Protein AF-A0A955YVA2-F1 (afdb_monomer_lite)

pLDDT: mean 87.51, std 10.79, range [36.81, 97.5]

Secondary structure (DSSP, 8-state):
-HHHHHHHHHHT---S-THHHHHHHHHHHHHHHHHHHHHHHHHT-SSSPP----HHHHT--HHHHHHHHHHHHHHIIIIIIIIHHHHTTTS-HHHHHHHHHHHHHHHHTGGGGSTT-SS-TTS-HHHHHHHHHHHHHHHHHHHHHH--HHHHHHHHHHHHHHHHHSTTSHHHHSSSHHHHHHHHHHHHHHHHHHHHH-TT--------

Radius of gyration: 17.26 Å; chains: 1; bounding box: 51×35×58 Å

Sequence (208 aa):
QKGARDLLSTVFRVRIHWGWYVFAFVLFPVIGLASVYGYRLFWGLWDKPVVFDWYDIEHIEPWTLMMITLISIGDEVAWFSYAFPRMKKHFRPIPASLLIGVVWFLWYWPRLYISDMVADPSIPIPLFFLHFVAMGSLSAWAYQSTRSGAVLVIMQVVANYAFLVMPVLPQAAGNYYPFAMKVVAMAATTVILVALFGTDLKYKPRTK

Foldseek 3Di:
DVLVVQLVVLQPPPPDDCVLLVCLQVVQLVLLVQLQVVLCVVVVVPPPDFAWQCVCVVPVDVVNLVVLLVVQSVLLSPQQSPQLVVLVVPDALLVSLQVSLQVVLVVCVVVLPPPSDLAHPQADSVLSSLQSSLLSLLLSLSCQARSYSNSSSSNSSSNSVSSNTGCQHCVSVVHNRSSSSSSVSSVVVSVVCCVVCNRNSYDDPPDD

Structure (mmCIF, N/CA/C/O backbone):
data_AF-A0A955YVA2-F1
#
_entry.id   AF-A0A955YVA2-F1
#
loop_
_atom_site.group_PDB
_atom_site.id
_atom_site.type_symbol
_atom_site.label_atom_id
_atom_site.label_alt_id
_atom_site.label_comp_id
_atom_site.label_asym_id
_atom_site.label_entity_id
_atom_site.label_seq_id
_atom_site.pdbx_PDB_ins_code
_atom_site.Cartn_x
_atom_site.Cartn_y
_atom_site.Cartn_z
_atom_site.occupancy
_atom_site.B_iso_or_equiv
_atom_site.auth_seq_id
_atom_site.auth_comp_id
_atom_site.auth_asym_id
_atom_site.auth_atom_id
_atom_site.pdbx_PDB_model_num
ATOM 1 N N . GLN A 1 1 ? -3.361 3.676 32.058 1.00 47.47 1 GLN A N 1
ATOM 2 C CA . GLN A 1 1 ? -2.917 2.341 31.587 1.00 47.47 1 GLN A CA 1
ATOM 3 C C . GLN A 1 1 ? -3.936 1.572 30.713 1.00 47.47 1 GLN A C 1
ATOM 5 O O . GLN A 1 1 ? -3.597 0.497 30.244 1.00 47.47 1 GLN A O 1
ATOM 10 N N . LYS A 1 2 ? -5.129 2.110 30.379 1.00 54.69 2 LYS A N 1
ATOM 11 C CA . LYS A 1 2 ? -6.075 1.447 29.444 1.00 54.69 2 LYS A CA 1
ATOM 12 C C . LYS A 1 2 ? -5.632 1.478 27.965 1.00 54.69 2 LYS A C 1
ATOM 14 O O . LYS A 1 2 ? -5.843 0.518 27.242 1.00 54.69 2 LYS A O 1
ATOM 19 N N . GLY A 1 3 ? -4.908 2.522 27.545 1.00 64.88 3 GLY A N 1
ATOM 20 C CA . GLY A 1 3 ? -4.541 2.725 26.136 1.00 64.88 3 GLY A CA 1
ATOM 21 C C . GLY A 1 3 ? -3.603 1.677 25.520 1.00 64.88 3 GLY A C 1
ATOM 22 O O . GLY A 1 3 ? -3.802 1.313 24.371 1.00 64.88 3 GLY A O 1
ATOM 23 N N . ALA A 1 4 ? -2.609 1.162 26.254 1.00 63.00 4 ALA A N 1
ATOM 24 C CA . ALA A 1 4 ? -1.652 0.189 25.705 1.00 63.00 4 ALA A CA 1
ATOM 25 C C . ALA A 1 4 ? -2.287 -1.193 25.467 1.00 63.00 4 ALA A C 1
ATOM 27 O O . ALA A 1 4 ? -2.039 -1.833 24.448 1.00 63.00 4 ALA A O 1
ATOM 28 N N . ARG A 1 5 ? -3.161 -1.626 26.384 1.00 64.12 5 ARG A N 1
ATOM 29 C CA . ARG A 1 5 ? -3.892 -2.893 26.268 1.00 64.12 5 ARG A CA 1
ATOM 30 C C . ARG A 1 5 ? -4.903 -2.854 25.121 1.00 64.12 5 ARG A C 1
ATOM 32 O O . ARG A 1 5 ? -5.016 -3.831 24.389 1.00 64.12 5 ARG A O 1
ATOM 39 N N . ASP A 1 6 ? -5.571 -1.719 24.927 1.00 69.88 6 ASP A N 1
ATOM 40 C CA . ASP A 1 6 ? -6.520 -1.529 23.825 1.00 69.88 6 ASP A CA 1
ATOM 41 C C . ASP A 1 6 ? -5.816 -1.532 22.457 1.00 69.88 6 ASP A C 1
ATOM 43 O O . ASP A 1 6 ? -6.311 -2.155 21.514 1.00 69.88 6 ASP A O 1
ATOM 47 N N . LEU A 1 7 ? -4.626 -0.921 22.358 1.00 69.81 7 LEU A N 1
ATOM 48 C CA . LEU A 1 7 ? -3.799 -0.956 21.145 1.00 69.81 7 LEU A CA 1
ATOM 49 C C . LEU A 1 7 ? -3.427 -2.394 20.772 1.00 69.81 7 LEU A C 1
ATOM 51 O O . LEU A 1 7 ? -3.767 -2.846 19.681 1.00 69.81 7 LEU A O 1
ATOM 55 N N . LEU A 1 8 ? -2.831 -3.144 21.705 1.00 67.94 8 LEU A N 1
ATOM 56 C CA . LEU A 1 8 ? -2.438 -4.537 21.467 1.00 67.94 8 LEU A CA 1
ATOM 57 C C . LEU A 1 8 ? -3.647 -5.432 21.157 1.00 67.94 8 LEU A C 1
ATOM 59 O O . LEU A 1 8 ? -3.574 -6.293 20.285 1.00 67.94 8 LEU A O 1
ATOM 63 N N . SER A 1 9 ? -4.797 -5.196 21.795 1.00 68.62 9 SER A N 1
ATOM 64 C CA . SER A 1 9 ? -6.015 -5.979 21.534 1.00 68.62 9 SER A CA 1
ATOM 65 C C . SER A 1 9 ? -6.535 -5.854 20.094 1.00 68.62 9 SER A C 1
ATOM 67 O O . SER A 1 9 ? -7.256 -6.731 19.615 1.00 68.62 9 SER A O 1
ATOM 69 N N . THR A 1 10 ? -6.168 -4.773 19.401 1.00 68.06 10 THR A N 1
ATOM 70 C CA . THR A 1 10 ? -6.576 -4.511 18.017 1.00 68.06 10 THR A CA 1
ATOM 71 C C . THR A 1 10 ? -5.672 -5.237 17.019 1.00 68.06 10 THR A C 1
ATOM 73 O O . THR A 1 10 ? -6.175 -5.832 16.061 1.00 68.06 10 THR A O 1
ATOM 76 N N . VAL A 1 11 ? -4.366 -5.291 17.308 1.00 68.06 11 VAL A N 1
ATOM 77 C CA . VAL A 1 11 ? -3.369 -6.091 16.571 1.00 68.06 11 VAL A CA 1
ATOM 78 C C . VAL A 1 11 ? -3.788 -7.562 16.541 1.00 68.06 11 VAL A C 1
ATOM 80 O O . VAL A 1 11 ? -3.921 -8.172 15.480 1.00 68.06 11 VAL A O 1
ATOM 83 N N . PHE A 1 12 ? -4.111 -8.108 17.717 1.00 70.62 12 PHE A N 1
ATOM 84 C CA . PHE A 1 12 ? -4.447 -9.523 17.909 1.00 70.62 12 PHE A CA 1
ATOM 85 C C . PHE A 1 12 ? -5.925 -9.862 17.659 1.00 70.62 12 PHE A C 1
ATOM 87 O O . PHE A 1 12 ? -6.395 -10.942 18.034 1.00 70.62 12 PHE A O 1
ATOM 94 N N . ARG A 1 13 ? -6.697 -8.979 17.008 1.00 79.94 13 ARG A N 1
ATOM 95 C CA . ARG A 1 13 ? -8.076 -9.305 16.622 1.00 79.94 13 ARG A CA 1
ATOM 96 C C . ARG A 1 13 ? -8.077 -10.251 15.420 1.00 79.94 13 ARG A C 1
ATOM 98 O O . ARG A 1 13 ? -8.126 -9.815 14.274 1.00 79.94 13 ARG A O 1
ATOM 105 N N . VAL A 1 14 ? -8.086 -11.551 15.700 1.00 81.62 14 VAL A N 1
ATOM 106 C CA . VAL A 1 14 ? -8.061 -12.626 14.687 1.00 81.62 14 VAL A CA 1
ATOM 107 C C . VAL A 1 14 ? -9.428 -13.268 14.406 1.00 81.62 14 VAL A C 1
ATOM 109 O O . VAL A 1 14 ? -9.581 -14.091 13.513 1.00 81.62 14 VAL A O 1
ATOM 112 N N . ARG A 1 15 ? -10.465 -12.913 15.171 1.00 83.62 15 ARG A N 1
ATOM 113 C CA . ARG A 1 15 ? -11.818 -13.462 14.983 1.00 83.62 15 ARG A CA 1
ATOM 114 C C . ARG A 1 15 ? -12.622 -12.596 14.015 1.00 83.62 15 ARG A C 1
ATOM 116 O O . ARG A 1 15 ? -13.429 -11.773 14.444 1.00 83.62 15 ARG A O 1
ATOM 123 N N . ILE A 1 16 ? -12.381 -12.770 12.719 1.00 88.31 16 ILE A N 1
ATOM 124 C CA . ILE A 1 16 ? -13.136 -12.137 11.627 1.00 88.31 16 ILE A CA 1
ATOM 125 C C . ILE A 1 16 ? -13.479 -13.170 10.543 1.00 88.31 16 ILE A C 1
ATOM 127 O O . ILE A 1 16 ? -12.971 -14.288 10.557 1.00 88.31 16 ILE A O 1
ATOM 131 N N . HIS A 1 17 ? -14.344 -12.804 9.594 1.00 90.00 17 HIS A N 1
ATOM 132 C CA . HIS A 1 17 ? -14.699 -13.684 8.480 1.00 90.00 17 HIS A CA 1
ATOM 133 C C . HIS A 1 17 ? -13.462 -14.056 7.643 1.00 90.00 17 HIS A C 1
ATOM 135 O O . HIS A 1 17 ? -12.720 -13.172 7.214 1.00 90.00 17 HIS A O 1
ATOM 141 N N . TRP A 1 18 ? -13.281 -15.351 7.364 1.00 89.69 18 TRP A N 1
ATOM 142 C CA . TRP A 1 18 ? -12.081 -15.906 6.722 1.00 89.69 18 TRP A CA 1
ATOM 143 C C . TRP A 1 18 ? -11.753 -15.282 5.357 1.00 89.69 18 TRP A C 1
ATOM 145 O O . TRP A 1 18 ? -10.586 -15.140 5.003 1.00 89.69 18 TRP A O 1
ATOM 155 N N . GLY A 1 19 ? -12.776 -14.832 4.622 1.00 93.12 19 GLY A N 1
ATOM 156 C CA . GLY A 1 19 ? -12.607 -14.152 3.336 1.00 93.12 19 GLY A CA 1
ATOM 157 C C . GLY A 1 19 ? -11.718 -12.901 3.397 1.00 93.12 19 GLY A C 1
ATOM 158 O O . GLY A 1 19 ? -11.107 -12.551 2.394 1.00 93.12 19 GLY A O 1
ATOM 159 N N . TRP A 1 20 ? -11.570 -12.260 4.563 1.00 93.12 20 TRP A N 1
ATOM 160 C CA . TRP A 1 20 ? -10.635 -11.141 4.735 1.00 93.12 20 TRP A CA 1
ATOM 161 C C . TRP A 1 20 ? -9.169 -11.571 4.747 1.00 93.12 20 TRP A C 1
ATOM 163 O O . TRP A 1 20 ? -8.322 -10.811 4.289 1.00 93.12 20 TRP A O 1
ATOM 173 N N . TYR A 1 21 ? -8.864 -12.781 5.220 1.00 93.81 21 TYR A N 1
ATOM 174 C CA . TYR A 1 21 ? -7.512 -13.337 5.139 1.00 93.81 21 TYR A CA 1
ATOM 175 C C . TYR A 1 21 ? -7.158 -13.709 3.705 1.00 93.81 21 TYR A C 1
ATOM 177 O O . TYR A 1 21 ? -6.060 -13.406 3.249 1.00 93.81 21 TYR A O 1
ATOM 185 N N . VAL A 1 22 ? -8.115 -14.276 2.965 1.00 95.12 22 VAL A N 1
ATOM 186 C CA . VAL A 1 22 ? -7.940 -14.536 1.529 1.00 95.12 22 VAL A CA 1
ATOM 187 C C . VAL A 1 22 ? -7.750 -13.230 0.769 1.00 95.12 22 VAL A C 1
ATOM 189 O O . VAL A 1 22 ? -6.815 -13.114 -0.013 1.00 95.12 22 VAL A O 1
ATOM 192 N N . PHE A 1 23 ? -8.572 -12.216 1.043 1.00 93.81 23 PHE A N 1
ATOM 193 C CA . PHE A 1 23 ? -8.392 -10.885 0.468 1.00 93.81 23 PHE A CA 1
ATOM 194 C C . PHE A 1 23 ? -6.999 -10.313 0.771 1.00 93.81 23 PHE A C 1
ATOM 196 O O . PHE A 1 23 ? -6.317 -9.864 -0.148 1.00 93.81 23 PHE A O 1
ATOM 203 N N . ALA A 1 24 ? -6.557 -10.371 2.032 1.00 94.00 24 ALA A N 1
ATOM 204 C CA . ALA A 1 24 ? -5.244 -9.883 2.448 1.00 94.00 24 ALA A CA 1
ATOM 205 C C . ALA A 1 24 ? -4.092 -10.583 1.717 1.00 94.00 24 ALA A C 1
ATOM 207 O O . ALA A 1 24 ? -3.114 -9.936 1.352 1.00 94.00 24 ALA A O 1
ATOM 208 N N . PHE A 1 25 ? -4.235 -11.888 1.485 1.00 95.19 25 PHE A N 1
ATOM 209 C CA . PHE A 1 25 ? -3.240 -12.706 0.805 1.00 95.19 25 PHE A CA 1
ATOM 210 C C . PHE A 1 25 ? -3.242 -12.522 -0.720 1.00 95.19 25 PHE A C 1
ATOM 212 O O . PHE A 1 25 ? -2.197 -12.585 -1.352 1.00 95.19 25 PHE A O 1
ATOM 219 N N . VAL A 1 26 ? -4.401 -12.287 -1.336 1.00 95.38 26 VAL A N 1
ATOM 220 C CA . VAL A 1 26 ? -4.541 -12.292 -2.804 1.00 95.38 26 VAL A CA 1
ATOM 221 C C . VAL A 1 26 ? -4.406 -10.900 -3.422 1.00 95.38 26 VAL A C 1
ATOM 223 O O . VAL A 1 26 ? -3.948 -10.781 -4.558 1.00 95.38 26 VAL A O 1
ATOM 226 N N . LEU A 1 27 ? -4.761 -9.834 -2.697 1.00 94.44 27 LEU A N 1
ATOM 227 C CA . LEU A 1 27 ? -4.836 -8.482 -3.259 1.00 94.44 27 LEU A CA 1
ATOM 228 C C . LEU A 1 27 ? -3.523 -8.027 -3.915 1.00 94.44 27 LEU A C 1
ATOM 230 O O . LEU A 1 27 ? -3.517 -7.629 -5.079 1.00 94.44 27 LEU A O 1
ATOM 234 N N . PHE A 1 28 ? -2.414 -8.061 -3.175 1.00 94.50 28 PHE A N 1
ATOM 235 C CA . PHE A 1 28 ? -1.140 -7.530 -3.665 1.00 94.50 28 PHE A CA 1
ATOM 236 C C . PHE A 1 28 ? -0.464 -8.399 -4.730 1.00 94.50 28 PHE A C 1
ATOM 238 O O . PHE A 1 28 ? 0.059 -7.810 -5.675 1.00 94.50 28 PHE A O 1
ATOM 245 N N . PRO A 1 29 ? -0.522 -9.743 -4.673 1.00 95.00 29 PRO A N 1
ATOM 246 C CA . PRO A 1 29 ? -0.072 -10.581 -5.777 1.00 95.00 29 PRO A CA 1
ATOM 247 C C . PRO A 1 29 ? -0.859 -10.319 -7.061 1.00 95.00 29 PRO A C 1
ATOM 249 O O . PRO A 1 29 ? -0.261 -10.186 -8.124 1.00 95.00 29 PRO A O 1
ATOM 252 N N . VAL A 1 30 ? -2.185 -10.153 -6.978 1.00 95.88 30 VAL A N 1
ATOM 253 C CA . VAL A 1 30 ? -3.008 -9.820 -8.153 1.00 95.88 30 VAL A CA 1
ATOM 254 C C . VAL A 1 30 ? -2.650 -8.444 -8.710 1.00 95.88 30 VAL A C 1
ATOM 256 O O . VAL A 1 30 ? -2.483 -8.308 -9.918 1.00 95.88 30 VAL A O 1
ATOM 259 N N . ILE A 1 31 ? -2.475 -7.434 -7.852 1.00 95.69 31 ILE A N 1
ATOM 260 C CA . ILE A 1 31 ? -2.019 -6.100 -8.273 1.00 95.69 31 ILE A CA 1
ATOM 261 C C . ILE A 1 31 ? -0.627 -6.173 -8.921 1.00 95.69 31 ILE A C 1
ATOM 263 O O . ILE A 1 31 ? -0.397 -5.525 -9.941 1.00 95.69 31 ILE A O 1
ATOM 267 N N . GLY A 1 32 ? 0.290 -6.962 -8.357 1.00 94.50 32 GLY A N 1
ATOM 268 C CA . GLY A 1 32 ? 1.632 -7.175 -8.898 1.00 94.50 32 GLY A CA 1
ATOM 269 C C . GLY A 1 32 ? 1.591 -7.802 -10.290 1.00 94.50 32 GLY A C 1
ATOM 270 O O . GLY A 1 32 ? 2.113 -7.218 -11.239 1.00 94.50 32 GLY A O 1
ATOM 271 N N . LEU A 1 33 ? 0.870 -8.913 -10.456 1.00 94.88 33 LEU A N 1
ATOM 272 C CA . LEU A 1 33 ? 0.686 -9.557 -11.759 1.00 94.88 33 LEU A CA 1
ATOM 273 C C . LEU A 1 33 ? 0.014 -8.613 -12.763 1.00 94.88 33 LEU A C 1
ATOM 275 O O . LEU A 1 33 ? 0.511 -8.451 -13.877 1.00 94.88 33 LEU A O 1
ATOM 279 N N . ALA A 1 34 ? -1.066 -7.936 -12.366 1.00 94.94 34 ALA A N 1
ATOM 280 C CA . ALA A 1 34 ? -1.749 -6.964 -13.215 1.00 94.94 34 ALA A CA 1
ATOM 281 C C . ALA A 1 34 ? -0.812 -5.829 -13.655 1.00 94.94 34 ALA A C 1
ATOM 283 O O . ALA A 1 34 ? -0.889 -5.387 -14.798 1.00 94.94 34 ALA A O 1
ATOM 284 N N . SER A 1 35 ? 0.103 -5.387 -12.788 1.00 95.44 35 SER A N 1
ATOM 285 C CA . SER A 1 35 ? 1.076 -4.350 -13.131 1.00 95.44 35 SER A CA 1
ATOM 286 C C . SER A 1 35 ? 2.127 -4.821 -14.138 1.00 95.44 35 SER A C 1
ATOM 288 O O . SER A 1 35 ? 2.396 -4.110 -15.107 1.00 95.44 35 SER A O 1
ATOM 290 N N . VAL A 1 36 ? 2.656 -6.038 -13.965 1.00 94.56 36 VAL A N 1
ATOM 291 C CA . VAL A 1 36 ? 3.640 -6.638 -14.878 1.00 94.56 36 VAL A CA 1
ATOM 292 C C . VAL A 1 36 ? 3.005 -6.881 -16.243 1.00 94.56 36 VAL A C 1
ATOM 294 O O . VAL A 1 36 ? 3.521 -6.411 -17.254 1.00 94.56 36 VAL A O 1
ATOM 297 N N . TYR A 1 37 ? 1.859 -7.561 -16.299 1.00 94.81 37 TYR A N 1
ATOM 298 C CA . TYR A 1 37 ? 1.191 -7.849 -17.571 1.00 94.81 37 TYR A CA 1
ATOM 299 C C . TYR A 1 37 ? 0.589 -6.598 -18.217 1.00 94.81 37 TYR A C 1
ATOM 301 O O . TYR A 1 37 ? 0.644 -6.461 -19.437 1.00 94.81 37 TYR A O 1
ATOM 309 N N . GLY A 1 38 ? 0.086 -5.651 -17.421 1.00 94.62 38 GLY A N 1
ATOM 310 C CA . GLY A 1 38 ? -0.395 -4.361 -17.908 1.00 94.62 38 GLY A CA 1
ATOM 311 C C . GLY A 1 38 ? 0.712 -3.569 -18.597 1.00 94.62 38 GLY A C 1
ATOM 312 O O . GLY A 1 38 ? 0.545 -3.155 -19.740 1.00 94.62 38 GLY A O 1
ATOM 313 N N . TYR A 1 39 ? 1.879 -3.432 -17.960 1.00 94.69 39 TYR A N 1
ATOM 314 C CA . TYR A 1 39 ? 3.048 -2.804 -18.582 1.00 94.69 39 TYR A CA 1
ATOM 315 C C . TYR A 1 39 ? 3.385 -3.444 -19.936 1.00 94.69 39 TYR A C 1
ATOM 317 O O . TYR A 1 39 ? 3.568 -2.749 -20.933 1.00 94.69 39 TYR A O 1
ATOM 325 N N . ARG A 1 40 ? 3.401 -4.775 -19.998 1.00 94.06 40 ARG A N 1
ATOM 326 C CA . ARG A 1 40 ? 3.751 -5.504 -21.222 1.00 94.06 40 ARG A CA 1
ATOM 327 C C . ARG A 1 40 ? 2.734 -5.318 -22.339 1.00 94.06 40 ARG A C 1
ATOM 329 O O . ARG A 1 40 ? 3.144 -5.171 -23.487 1.00 94.06 40 ARG A O 1
ATOM 336 N N . LEU A 1 41 ? 1.447 -5.255 -21.997 1.00 94.00 41 LEU A N 1
ATOM 337 C CA . LEU A 1 41 ? 0.376 -4.911 -22.930 1.00 94.00 41 LEU A CA 1
ATOM 338 C C . LEU A 1 41 ? 0.614 -3.543 -23.570 1.00 94.00 41 LEU A C 1
ATOM 340 O O . LEU A 1 41 ? 0.607 -3.440 -24.795 1.00 94.00 41 LEU A O 1
ATOM 344 N N . PHE A 1 42 ? 0.875 -2.514 -22.764 1.00 94.25 42 PHE A N 1
ATOM 345 C CA . PHE A 1 42 ? 1.052 -1.149 -23.269 1.00 94.25 42 PHE A CA 1
ATOM 346 C C . PHE A 1 42 ? 2.364 -0.937 -24.040 1.00 94.25 42 PHE A C 1
ATOM 348 O O . PHE A 1 42 ? 2.413 -0.072 -24.910 1.00 94.25 42 PHE A O 1
ATOM 355 N N . TRP A 1 43 ? 3.405 -1.728 -23.759 1.00 93.88 43 TRP A N 1
ATOM 356 C CA . TRP A 1 43 ? 4.708 -1.637 -24.435 1.00 93.88 43 TRP A CA 1
ATOM 357 C C . TRP A 1 43 ? 4.934 -2.689 -25.529 1.00 93.88 43 TRP A C 1
ATOM 359 O O . TRP A 1 43 ? 6.029 -2.763 -26.084 1.00 93.88 43 TRP A O 1
ATOM 369 N N . GLY A 1 44 ? 3.929 -3.509 -25.848 1.00 92.88 44 GLY A N 1
ATOM 370 C CA . GLY A 1 44 ? 4.041 -4.533 -26.892 1.00 92.88 44 GLY A CA 1
ATOM 371 C C . GLY A 1 44 ? 5.053 -5.640 -26.577 1.00 92.88 44 GLY A C 1
ATOM 372 O O . GLY A 1 44 ? 5.597 -6.245 -27.490 1.00 92.88 44 GLY A O 1
ATOM 373 N N . LEU A 1 45 ? 5.311 -5.914 -25.295 1.00 92.06 45 LEU A N 1
ATOM 374 C CA . LEU A 1 45 ? 6.294 -6.900 -24.832 1.00 92.06 45 LEU A CA 1
ATOM 375 C C . LEU A 1 45 ? 5.636 -8.273 -24.631 1.00 92.06 45 LEU A C 1
ATOM 377 O O . LEU A 1 45 ? 5.769 -8.876 -23.573 1.00 92.06 45 LEU A O 1
ATOM 381 N N . TRP A 1 46 ? 4.841 -8.764 -25.570 1.00 87.81 46 TRP A N 1
ATOM 382 C CA . TRP A 1 46 ? 4.106 -10.028 -25.382 1.00 87.81 46 TRP A CA 1
ATOM 383 C C . TRP A 1 46 ? 4.951 -11.273 -25.639 1.00 87.81 46 TRP A C 1
ATOM 385 O O . TRP A 1 46 ? 4.675 -12.342 -25.108 1.00 87.81 46 TRP A O 1
ATOM 395 N N . ASP A 1 47 ? 5.986 -11.098 -26.443 1.00 88.50 47 ASP A N 1
ATOM 396 C CA . ASP A 1 47 ? 6.925 -12.096 -26.935 1.00 88.50 47 ASP A CA 1
ATOM 397 C C . ASP A 1 47 ? 8.093 -12.359 -25.974 1.00 88.50 47 ASP A C 1
ATOM 399 O O . ASP A 1 47 ? 8.682 -13.438 -25.987 1.00 88.50 47 ASP A O 1
ATOM 403 N N . LYS A 1 48 ? 8.437 -11.398 -25.108 1.00 87.44 48 LYS A N 1
ATOM 404 C CA . LYS A 1 48 ? 9.513 -11.594 -24.124 1.00 87.44 48 LYS A CA 1
ATOM 405 C C . LYS A 1 48 ? 9.049 -12.529 -22.984 1.00 87.44 48 LYS A C 1
ATOM 407 O O . LYS A 1 48 ? 7.876 -12.514 -22.617 1.00 87.44 48 LYS A O 1
ATOM 412 N N . PRO A 1 49 ? 9.920 -13.291 -22.317 1.00 86.31 49 PRO A N 1
ATOM 413 C CA . PRO A 1 49 ? 9.534 -13.985 -21.087 1.00 86.31 49 PRO A CA 1
ATOM 414 C C . PRO A 1 49 ? 9.320 -12.996 -19.924 1.00 86.31 49 PRO A C 1
ATOM 416 O O . PRO A 1 49 ? 9.847 -11.877 -19.929 1.00 86.31 49 PRO A O 1
ATOM 419 N N . VAL A 1 50 ? 8.522 -13.391 -18.927 1.00 88.88 50 VAL A N 1
ATOM 420 C CA . VAL A 1 50 ? 8.517 -12.755 -17.599 1.00 88.88 50 VAL A CA 1
ATOM 421 C C . VAL A 1 50 ? 9.446 -13.577 -16.721 1.00 88.88 50 VAL A C 1
ATOM 423 O O . VAL A 1 50 ? 9.200 -14.763 -16.514 1.00 88.88 50 VAL A O 1
ATOM 426 N N . VAL A 1 51 ? 10.505 -12.950 -16.221 1.00 86.88 51 VAL A N 1
ATOM 427 C CA . VAL A 1 51 ? 11.401 -13.576 -15.251 1.00 86.88 51 VAL A CA 1
ATOM 428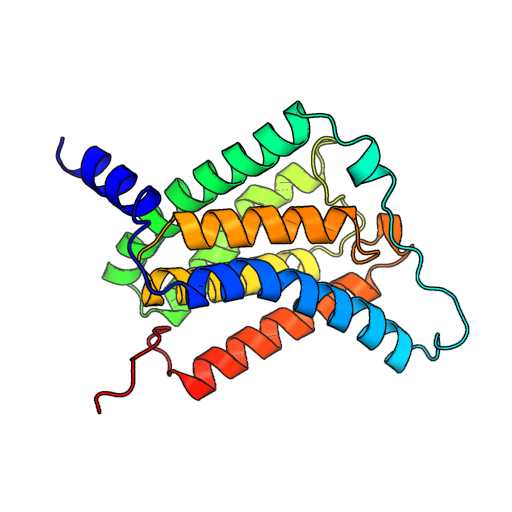 C C . VAL A 1 51 ? 10.926 -13.153 -13.870 1.00 86.88 51 VAL A C 1
ATOM 430 O O . VAL A 1 51 ? 10.926 -11.968 -13.548 1.00 86.88 51 VAL A O 1
ATOM 433 N N . PHE A 1 52 ? 10.443 -14.122 -13.104 1.00 88.25 52 PHE A N 1
ATOM 434 C CA . PHE A 1 52 ? 10.179 -13.951 -11.682 1.00 88.25 52 PHE A CA 1
ATOM 435 C C . PHE A 1 52 ? 11.453 -14.300 -10.925 1.00 88.25 52 PHE A C 1
ATOM 437 O O . PHE A 1 52 ? 12.108 -15.293 -11.256 1.00 88.25 52 PHE A O 1
ATOM 444 N N . ASP A 1 53 ? 11.785 -13.487 -9.934 1.00 83.31 53 ASP A N 1
ATOM 445 C CA . ASP A 1 53 ? 12.958 -13.704 -9.106 1.00 83.31 53 ASP A CA 1
ATOM 446 C C . ASP A 1 53 ? 12.588 -14.591 -7.915 1.00 83.31 53 ASP A C 1
ATOM 448 O O . ASP A 1 53 ? 12.152 -14.149 -6.854 1.00 83.31 53 ASP A O 1
ATOM 452 N N . TRP A 1 54 ? 12.677 -15.900 -8.137 1.00 79.81 54 TRP A N 1
ATOM 453 C CA . TRP A 1 54 ? 12.478 -16.888 -7.077 1.00 79.81 54 TRP A CA 1
ATOM 454 C C . TRP A 1 54 ? 13.737 -17.078 -6.229 1.00 79.81 54 TRP A C 1
ATOM 456 O O . TRP A 1 54 ? 13.641 -17.654 -5.145 1.00 79.81 54 TRP A O 1
ATOM 466 N N . TYR A 1 55 ? 14.895 -16.589 -6.693 1.00 69.69 55 TYR A N 1
ATOM 467 C CA . TYR A 1 55 ? 16.175 -16.774 -6.014 1.00 69.69 55 TYR A CA 1
ATOM 468 C C . TYR A 1 55 ? 16.144 -16.131 -4.630 1.00 69.69 55 TYR A C 1
ATOM 470 O O . TYR A 1 55 ? 16.534 -16.770 -3.650 1.00 69.69 55 TYR A O 1
ATOM 478 N N . ASP A 1 56 ? 15.567 -14.931 -4.545 1.00 69.00 56 ASP A N 1
ATOM 479 C CA . ASP A 1 56 ? 15.357 -14.226 -3.284 1.00 69.00 56 ASP A CA 1
ATOM 480 C C . ASP A 1 56 ? 14.430 -14.975 -2.321 1.00 69.00 56 ASP A C 1
ATOM 482 O O . ASP A 1 56 ? 14.553 -14.764 -1.123 1.00 69.00 56 ASP A O 1
ATOM 486 N N . ILE A 1 57 ? 13.528 -15.854 -2.787 1.00 69.81 57 ILE A N 1
ATOM 487 C CA . ILE A 1 57 ? 12.727 -16.717 -1.897 1.00 69.81 57 ILE A CA 1
ATOM 488 C C . ILE A 1 57 ? 13.537 -17.924 -1.439 1.00 69.81 57 ILE A C 1
ATOM 490 O O . ILE A 1 57 ? 13.519 -18.259 -0.256 1.00 69.81 57 ILE A O 1
ATOM 494 N N . GLU A 1 58 ? 14.201 -18.603 -2.373 1.00 74.25 58 GLU A N 1
ATOM 495 C CA . GLU A 1 58 ? 14.955 -19.829 -2.089 1.00 74.25 58 GLU A CA 1
ATOM 496 C C . GLU A 1 58 ? 16.120 -19.575 -1.125 1.00 74.25 58 GLU A C 1
ATOM 498 O O . GLU A 1 58 ? 16.473 -20.455 -0.341 1.00 74.25 58 GLU A O 1
ATOM 503 N N . HIS A 1 59 ? 16.654 -18.353 -1.137 1.00 77.81 59 HIS A N 1
ATOM 504 C CA . HIS A 1 59 ? 17.761 -17.908 -0.296 1.00 77.81 59 HIS A CA 1
ATOM 505 C C . HIS A 1 59 ? 17.334 -16.833 0.708 1.00 77.81 59 HIS A C 1
ATOM 507 O O . HIS A 1 59 ? 18.190 -16.139 1.262 1.00 77.81 59 HIS A O 1
ATOM 513 N N . ILE A 1 60 ? 16.025 -16.671 0.962 1.00 77.25 60 ILE A N 1
ATOM 514 C CA . ILE A 1 60 ? 15.588 -15.712 1.973 1.00 77.25 60 ILE A CA 1
ATOM 515 C C . ILE A 1 60 ? 16.071 -16.183 3.341 1.00 77.25 60 ILE A C 1
ATOM 517 O O . ILE A 1 60 ? 15.629 -17.202 3.876 1.00 77.25 60 ILE A O 1
ATOM 521 N N . GLU A 1 61 ? 16.979 -15.419 3.937 1.00 82.25 61 GLU A N 1
ATOM 522 C CA . GLU A 1 61 ? 17.396 -15.682 5.305 1.00 82.25 61 GLU A CA 1
ATOM 523 C C . GLU A 1 61 ? 16.163 -15.592 6.223 1.00 82.25 61 GLU A C 1
ATOM 525 O O . GLU A 1 61 ? 15.404 -14.615 6.138 1.00 82.25 61 GLU A O 1
ATOM 530 N N . PRO A 1 62 ? 15.937 -16.553 7.141 1.00 84.38 62 PRO A N 1
ATOM 531 C CA . PRO A 1 62 ? 14.804 -16.511 8.071 1.00 84.38 62 PRO A CA 1
ATOM 532 C C . PRO A 1 62 ? 14.706 -15.186 8.841 1.00 84.38 62 PRO A C 1
ATOM 534 O O . PRO A 1 62 ? 13.614 -14.723 9.181 1.00 84.38 62 PRO A O 1
ATOM 537 N N . TRP A 1 63 ? 15.853 -14.541 9.072 1.00 83.19 63 TRP A N 1
ATOM 538 C CA . TRP A 1 63 ? 15.940 -13.212 9.663 1.00 83.19 63 TRP A CA 1
ATOM 539 C C . TRP A 1 63 ? 15.239 -12.131 8.826 1.00 83.19 63 TRP A C 1
ATOM 541 O O . TRP A 1 63 ? 14.534 -11.298 9.391 1.00 83.19 63 TRP A O 1
ATOM 551 N N . THR A 1 64 ? 15.356 -12.158 7.497 1.00 82.25 64 THR A N 1
ATOM 552 C CA . THR A 1 64 ? 14.709 -11.192 6.595 1.00 82.25 64 THR A CA 1
ATOM 553 C C . THR A 1 64 ? 13.190 -11.294 6.685 1.00 82.25 64 THR A C 1
ATOM 555 O O . THR A 1 64 ? 12.510 -10.283 6.875 1.00 82.25 64 THR A O 1
ATOM 558 N N . LEU A 1 65 ? 12.647 -12.517 6.656 1.00 82.19 65 LEU A N 1
ATOM 559 C CA . LEU A 1 65 ? 11.213 -12.751 6.859 1.00 82.19 65 LEU A CA 1
ATOM 560 C C . LEU A 1 65 ? 10.750 -12.234 8.229 1.00 82.19 65 LEU A C 1
ATOM 562 O O . LEU A 1 65 ? 9.698 -11.592 8.347 1.00 82.19 65 LEU A O 1
ATOM 566 N N . MET A 1 66 ? 11.549 -12.479 9.268 1.00 87.50 66 MET A N 1
ATOM 567 C CA . MET A 1 66 ? 11.250 -11.979 10.603 1.00 87.50 66 MET A CA 1
ATOM 568 C C . MET A 1 66 ? 11.248 -10.445 10.644 1.00 87.50 66 MET A C 1
ATOM 570 O O . MET A 1 66 ? 10.316 -9.863 11.197 1.00 87.50 66 MET A O 1
ATOM 574 N N . MET A 1 67 ? 12.229 -9.781 10.030 1.00 87.62 67 MET A N 1
ATOM 575 C CA . MET A 1 67 ? 12.300 -8.317 9.972 1.00 87.62 67 MET A CA 1
ATOM 576 C C . MET A 1 67 ? 11.119 -7.714 9.212 1.00 87.62 67 MET A C 1
ATOM 578 O O . MET A 1 67 ? 10.469 -6.813 9.741 1.00 87.62 67 MET A O 1
ATOM 582 N N . ILE A 1 68 ? 10.772 -8.245 8.034 1.00 88.31 68 ILE A N 1
ATOM 583 C CA . ILE A 1 68 ? 9.594 -7.800 7.266 1.00 88.31 68 ILE A CA 1
ATOM 584 C C . ILE A 1 68 ? 8.331 -7.907 8.125 1.00 88.31 68 ILE A C 1
ATOM 586 O O . ILE A 1 68 ? 7.510 -6.985 8.162 1.00 88.31 68 ILE A O 1
ATOM 590 N N . THR A 1 69 ? 8.185 -9.013 8.854 1.00 89.75 69 THR A N 1
ATOM 591 C CA . THR A 1 69 ? 7.031 -9.242 9.729 1.00 89.75 69 THR A CA 1
ATOM 592 C C . THR A 1 69 ? 7.007 -8.259 10.900 1.00 89.75 69 THR A C 1
ATOM 594 O O . THR A 1 69 ? 5.970 -7.651 11.166 1.00 89.75 69 THR A O 1
ATOM 597 N N . LEU A 1 70 ? 8.136 -8.048 11.581 1.00 91.06 70 LEU A N 1
ATOM 598 C CA . LEU A 1 70 ? 8.233 -7.115 12.708 1.00 91.06 70 LEU A CA 1
ATOM 599 C C . LEU A 1 70 ? 7.999 -5.663 12.282 1.00 91.06 70 LEU A C 1
ATOM 601 O O . LEU A 1 70 ? 7.277 -4.942 12.971 1.00 91.06 70 LEU A O 1
ATOM 605 N N . ILE A 1 71 ? 8.544 -5.249 11.136 1.00 90.19 71 ILE A N 1
ATOM 606 C CA . ILE A 1 71 ? 8.292 -3.926 10.555 1.00 90.19 71 ILE A CA 1
ATOM 607 C C . ILE A 1 71 ? 6.805 -3.779 10.228 1.00 90.19 71 ILE A C 1
ATOM 609 O O . ILE A 1 71 ? 6.204 -2.776 10.605 1.00 90.19 71 ILE A O 1
ATOM 613 N N . SER A 1 72 ? 6.187 -4.797 9.619 1.00 91.94 72 SER A N 1
ATOM 614 C CA . SER A 1 72 ? 4.756 -4.779 9.280 1.00 91.94 72 SER A CA 1
ATOM 615 C C . SER A 1 72 ? 3.863 -4.658 10.521 1.00 91.94 72 SER A C 1
ATOM 617 O O . SER A 1 72 ? 2.869 -3.931 10.507 1.00 91.94 72 SER A O 1
ATOM 619 N N . ILE A 1 73 ? 4.221 -5.335 11.620 1.00 91.69 73 ILE A N 1
ATOM 620 C CA . ILE A 1 73 ? 3.539 -5.192 12.917 1.00 91.69 73 ILE A CA 1
ATOM 621 C C . ILE A 1 73 ? 3.741 -3.777 13.471 1.00 91.69 73 ILE A C 1
ATOM 623 O O . ILE A 1 73 ? 2.778 -3.147 13.907 1.00 91.69 73 ILE A O 1
ATOM 627 N N . GLY A 1 74 ? 4.971 -3.260 13.447 1.00 91.50 74 GLY A N 1
ATOM 628 C CA . GLY A 1 74 ? 5.283 -1.912 13.923 1.00 91.50 74 GLY A CA 1
ATOM 629 C C . GLY A 1 74 ? 4.500 -0.833 13.175 1.00 91.50 74 GLY A C 1
ATOM 630 O O . GLY A 1 74 ? 3.887 0.035 13.802 1.00 91.50 74 GLY A O 1
ATOM 631 N N . ASP A 1 75 ? 4.455 -0.929 11.848 1.00 92.25 75 ASP A N 1
ATOM 632 C CA . ASP A 1 75 ? 3.696 -0.024 10.988 1.00 92.25 75 ASP A CA 1
ATOM 633 C C . ASP A 1 75 ? 2.185 -0.141 11.223 1.00 92.25 75 ASP A C 1
ATOM 635 O O . ASP A 1 75 ? 1.486 0.871 11.295 1.00 92.25 75 ASP A O 1
ATOM 639 N N . GLU A 1 76 ? 1.652 -1.350 11.397 1.00 91.12 76 GLU A N 1
ATOM 640 C CA . GLU A 1 76 ? 0.239 -1.532 11.737 1.00 91.12 76 GLU A CA 1
ATOM 641 C C . GLU A 1 76 ? -0.118 -0.871 13.077 1.00 91.12 76 GLU A C 1
ATOM 643 O O . GLU A 1 76 ? -1.093 -0.108 13.157 1.00 91.12 76 GLU A O 1
ATOM 648 N N . VAL A 1 77 ? 0.705 -1.094 14.105 1.00 90.12 77 VAL A N 1
ATOM 649 C CA . VAL A 1 77 ? 0.529 -0.503 15.436 1.00 90.12 77 VAL A CA 1
ATOM 650 C C . VAL A 1 77 ? 0.573 1.023 15.366 1.00 90.12 77 VAL A C 1
ATOM 652 O O . VAL A 1 77 ? -0.325 1.692 15.893 1.00 90.12 77 VAL A O 1
ATOM 655 N N . ALA A 1 78 ? 1.592 1.578 14.709 1.00 91.50 78 ALA A N 1
ATOM 656 C CA . ALA A 1 78 ? 1.817 3.016 14.629 1.00 91.50 78 ALA A CA 1
ATOM 657 C C . ALA A 1 78 ? 0.735 3.721 13.798 1.00 91.50 78 ALA A C 1
ATOM 659 O O . ALA A 1 78 ? 0.098 4.675 14.267 1.00 91.50 78 ALA A O 1
ATOM 660 N N . TRP A 1 79 ? 0.483 3.243 12.580 1.00 93.69 79 TRP A N 1
ATOM 661 C CA . TRP A 1 79 ? -0.337 3.967 11.613 1.00 93.69 79 TRP A CA 1
ATOM 662 C C . TRP A 1 79 ? -1.825 3.672 11.769 1.00 93.69 79 TRP A C 1
ATOM 664 O O . TRP A 1 79 ? -2.629 4.605 11.782 1.00 93.69 79 TRP A O 1
ATOM 674 N N . PHE A 1 80 ? -2.218 2.411 11.954 1.00 90.88 80 PHE A N 1
ATOM 675 C CA . PHE A 1 80 ? -3.632 2.020 11.886 1.00 90.88 80 PHE A CA 1
ATOM 676 C C . PHE A 1 80 ? -4.268 1.774 13.245 1.00 90.88 80 PHE A C 1
ATOM 678 O O . PHE A 1 80 ? -5.415 2.170 13.452 1.00 90.88 80 PHE A O 1
ATOM 685 N N . SER A 1 81 ? -3.537 1.194 14.192 1.00 87.69 81 SER A N 1
ATOM 686 C CA . SER A 1 81 ? -4.050 1.009 15.550 1.00 87.69 81 SER A CA 1
ATOM 687 C C . SER A 1 81 ? -3.925 2.278 16.403 1.00 87.69 81 SER A C 1
ATOM 689 O O . SER A 1 81 ? -4.811 2.559 17.216 1.00 87.69 81 SER A O 1
ATOM 691 N N . TYR A 1 82 ? -2.895 3.106 16.186 1.00 89.88 82 TYR A N 1
ATOM 692 C CA . TYR A 1 82 ? -2.688 4.340 16.951 1.00 89.88 82 TYR A CA 1
ATOM 693 C C . TYR A 1 82 ? -3.103 5.627 16.219 1.00 89.88 82 TYR A C 1
ATOM 695 O O . TYR A 1 82 ? -3.966 6.358 16.730 1.00 89.88 82 TYR A O 1
ATOM 703 N N . ALA A 1 83 ? -2.493 5.944 15.072 1.00 92.69 83 ALA A N 1
ATOM 704 C CA . ALA A 1 83 ? -2.643 7.254 14.431 1.00 92.69 83 ALA A CA 1
ATOM 705 C C . ALA A 1 83 ? -4.005 7.431 13.740 1.00 92.69 83 ALA A C 1
ATOM 707 O O . ALA A 1 83 ? -4.721 8.398 14.015 1.00 92.69 83 ALA A O 1
ATOM 708 N N . PHE A 1 84 ? -4.420 6.475 12.909 1.00 91.56 84 PHE A N 1
ATOM 709 C CA . PHE A 1 84 ? -5.644 6.572 12.113 1.00 91.56 84 PHE A CA 1
ATOM 710 C C . PHE A 1 84 ? -6.926 6.778 12.952 1.00 91.56 84 PHE A C 1
ATOM 712 O O . PHE A 1 84 ? -7.699 7.686 12.635 1.00 91.56 84 PHE A O 1
ATOM 719 N N . PRO A 1 85 ? -7.172 6.060 14.073 1.00 89.25 85 PRO A N 1
ATOM 720 C CA . PRO A 1 85 ? -8.358 6.277 14.900 1.00 89.25 85 PRO A CA 1
ATOM 721 C C . PRO A 1 85 ? -8.384 7.663 15.552 1.00 89.25 85 PRO A C 1
ATOM 723 O O . PRO A 1 85 ? -9.467 8.187 15.810 1.00 89.25 85 PRO A O 1
ATOM 726 N N . ARG A 1 86 ? -7.213 8.262 15.813 1.00 91.19 86 ARG A N 1
ATOM 727 C CA . ARG A 1 86 ? -7.091 9.633 16.334 1.00 91.19 86 ARG A CA 1
ATOM 728 C C . ARG A 1 86 ? -7.342 10.665 15.243 1.00 91.19 86 ARG A C 1
ATOM 730 O O . ARG A 1 86 ? -8.125 11.580 15.473 1.00 91.19 86 ARG A O 1
ATOM 737 N N . MET A 1 87 ? -6.769 10.483 14.053 1.00 92.94 87 MET A N 1
ATOM 738 C CA . MET A 1 87 ? -7.035 11.355 12.902 1.00 92.94 87 MET A CA 1
ATOM 739 C C . MET A 1 87 ? -8.529 11.392 12.572 1.00 92.94 87 MET A C 1
ATOM 741 O O . MET A 1 87 ? -9.101 12.461 12.378 1.00 92.94 87 MET A O 1
ATOM 745 N N . LYS A 1 88 ? -9.206 10.243 12.633 1.00 92.06 88 LYS A N 1
ATOM 746 C CA . LYS A 1 88 ? -10.656 10.143 12.423 1.00 92.06 88 LYS A CA 1
ATOM 747 C C . LYS A 1 88 ? -11.530 10.893 13.436 1.00 92.06 88 LYS A C 1
ATOM 749 O O . LYS A 1 88 ? -12.726 11.019 13.193 1.00 92.06 88 LYS A O 1
ATOM 754 N N . LYS A 1 89 ? -10.985 11.368 14.564 1.00 92.38 89 LYS A N 1
ATOM 755 C CA . LYS A 1 89 ? -11.724 12.246 15.492 1.00 92.38 89 LYS A CA 1
ATOM 756 C C . LYS A 1 89 ? -11.885 13.665 14.945 1.00 92.38 89 LYS A C 1
ATOM 758 O O . LYS A 1 89 ? -12.795 14.365 15.365 1.00 92.38 89 LYS A O 1
ATOM 763 N N . HIS A 1 90 ? -11.010 14.067 14.025 1.00 94.19 90 HIS A N 1
ATOM 764 C CA . HIS A 1 90 ? -10.956 15.420 13.470 1.00 94.19 90 HIS A CA 1
ATOM 765 C C . HIS A 1 90 ? -11.192 15.449 11.955 1.00 94.19 90 HIS A C 1
ATOM 767 O O . HIS A 1 90 ? -11.635 16.460 11.420 1.00 94.19 90 HIS A O 1
ATOM 773 N N . PHE A 1 91 ? -10.941 14.337 11.261 1.00 92.69 91 PHE A N 1
ATOM 774 C CA . PHE A 1 91 ? -11.049 14.222 9.811 1.00 92.69 91 PHE A CA 1
ATOM 775 C C . PHE A 1 91 ? -12.062 13.152 9.393 1.00 92.69 91 PHE A C 1
ATOM 777 O O . PHE A 1 91 ? -12.232 12.124 10.054 1.00 92.69 91 PHE A O 1
ATOM 784 N N . ARG A 1 92 ? -12.695 13.357 8.230 1.00 92.62 92 ARG A N 1
ATOM 785 C CA . ARG A 1 92 ? -13.483 12.311 7.554 1.00 92.62 92 ARG A CA 1
ATOM 786 C C . ARG A 1 92 ? -12.566 11.147 7.122 1.00 92.62 92 ARG A C 1
ATOM 788 O O . ARG A 1 92 ? -11.360 11.356 6.982 1.00 92.62 92 ARG A O 1
ATOM 795 N N . PRO A 1 93 ? -13.105 9.936 6.870 1.00 89.69 93 PRO A N 1
ATOM 796 C CA . PRO A 1 93 ? -12.288 8.755 6.576 1.00 89.69 93 PRO A CA 1
ATOM 797 C C . PRO A 1 93 ? -11.315 8.921 5.402 1.00 89.69 93 PRO A C 1
ATOM 799 O O . PRO A 1 93 ? -10.161 8.537 5.547 1.00 89.69 93 PRO A O 1
ATOM 802 N N . ILE A 1 94 ? -11.744 9.535 4.292 1.00 92.56 94 ILE A N 1
ATOM 803 C CA . ILE A 1 94 ? -10.883 9.762 3.116 1.00 92.56 94 ILE A CA 1
ATOM 804 C C . ILE A 1 94 ? -9.720 10.724 3.432 1.00 92.56 94 ILE A C 1
ATOM 806 O O . ILE A 1 94 ? -8.573 10.316 3.281 1.00 92.56 94 ILE A O 1
ATOM 810 N N . PRO A 1 95 ? -9.936 11.965 3.922 1.00 94.19 95 PRO A N 1
ATOM 811 C CA . PRO A 1 95 ? -8.819 12.832 4.305 1.00 94.19 95 PRO A CA 1
ATOM 812 C C . PRO A 1 95 ? -7.881 12.200 5.342 1.00 94.19 95 PRO A C 1
ATOM 814 O O . PRO A 1 95 ? -6.667 12.348 5.233 1.00 94.19 95 PRO A O 1
ATOM 817 N N . ALA A 1 96 ? -8.421 11.451 6.312 1.00 94.50 96 ALA A N 1
ATOM 818 C CA . ALA A 1 96 ? -7.608 10.734 7.294 1.00 94.50 96 ALA A CA 1
ATOM 819 C C . ALA A 1 96 ? -6.726 9.650 6.646 1.00 94.50 96 ALA A C 1
ATOM 821 O O . ALA A 1 96 ? -5.576 9.486 7.047 1.00 94.50 96 ALA A O 1
ATOM 822 N N . SER A 1 97 ? -7.237 8.915 5.651 1.00 94.88 97 SER A N 1
ATOM 823 C CA . SER A 1 97 ? -6.470 7.863 4.974 1.00 94.88 97 SER A CA 1
ATOM 824 C C . SER A 1 97 ? -5.387 8.429 4.059 1.00 94.88 97 SER A C 1
ATOM 826 O O . SER A 1 97 ? -4.278 7.899 4.024 1.00 94.88 97 SER A O 1
ATOM 828 N N . LEU A 1 98 ? -5.685 9.533 3.368 1.00 95.94 98 LEU A N 1
ATOM 829 C CA . LEU A 1 98 ? -4.705 10.257 2.559 1.00 95.94 98 LEU A CA 1
ATOM 830 C C . LEU A 1 98 ? -3.580 10.808 3.438 1.00 95.94 98 LEU A C 1
ATOM 832 O O . LEU A 1 98 ? -2.412 10.606 3.120 1.00 95.94 98 LEU A O 1
ATOM 836 N N . LEU A 1 99 ? -3.918 11.432 4.573 1.00 96.62 99 LEU A N 1
ATOM 837 C CA . LEU A 1 99 ? -2.928 11.965 5.509 1.00 96.62 99 LEU A CA 1
ATOM 838 C C . LEU A 1 99 ? -2.026 10.864 6.080 1.00 96.62 99 LEU A C 1
ATOM 840 O O . LEU A 1 99 ? -0.817 11.064 6.154 1.00 96.62 99 LEU A O 1
ATOM 844 N N . ILE A 1 100 ? -2.585 9.696 6.426 1.00 96.12 100 ILE A N 1
ATOM 845 C CA . ILE A 1 100 ? -1.776 8.529 6.810 1.00 96.12 100 ILE A CA 1
ATOM 846 C C . ILE A 1 100 ? -0.779 8.184 5.709 1.00 96.12 100 ILE A C 1
ATOM 848 O O . ILE A 1 100 ? 0.400 8.045 6.006 1.00 96.12 100 ILE A O 1
ATOM 852 N N . GLY A 1 101 ? -1.215 8.100 4.451 1.00 96.69 101 GLY A N 1
ATOM 853 C CA . GLY A 1 101 ? -0.319 7.804 3.335 1.00 96.69 101 GLY A CA 1
ATOM 854 C C . GLY A 1 101 ? 0.794 8.841 3.149 1.00 96.69 101 GLY A C 1
ATOM 855 O O . GLY A 1 101 ? 1.942 8.467 2.935 1.00 96.69 101 GLY A O 1
ATOM 856 N N . VAL A 1 102 ? 0.493 10.134 3.308 1.00 97.50 102 VAL A N 1
ATOM 857 C CA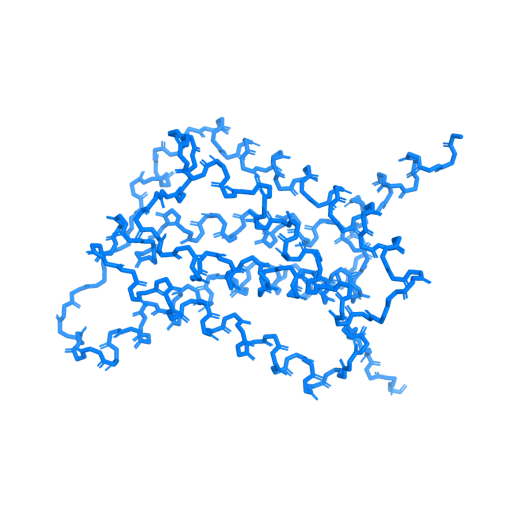 . VAL A 1 102 ? 1.500 11.212 3.248 1.00 97.50 102 VAL A CA 1
ATOM 858 C C . VAL A 1 102 ? 2.542 11.060 4.357 1.00 97.50 102 VAL A C 1
ATOM 860 O O . VAL A 1 102 ? 3.741 11.121 4.095 1.00 97.50 102 VAL A O 1
ATOM 863 N N . VAL A 1 103 ? 2.102 10.848 5.598 1.00 96.31 103 VAL A N 1
ATOM 864 C CA . VAL A 1 103 ? 3.018 10.686 6.737 1.00 96.31 103 VAL A CA 1
ATOM 865 C C . VAL A 1 103 ? 3.833 9.398 6.594 1.00 96.31 103 VAL A C 1
ATOM 867 O O . VAL A 1 103 ? 5.028 9.391 6.884 1.00 96.31 103 VAL A O 1
ATOM 870 N N . TRP A 1 104 ? 3.216 8.332 6.083 1.00 95.25 104 TRP A N 1
ATOM 871 C CA . TRP A 1 104 ? 3.884 7.058 5.836 1.00 95.25 104 TRP A CA 1
ATOM 872 C C . TRP A 1 104 ? 4.961 7.195 4.750 1.00 95.25 104 TRP A C 1
ATOM 874 O O . TRP A 1 104 ? 6.079 6.733 4.951 1.00 95.25 104 TRP A O 1
ATOM 884 N N . PHE A 1 105 ? 4.693 7.935 3.667 1.00 95.50 105 PHE A N 1
ATOM 885 C CA . PHE A 1 105 ? 5.713 8.308 2.679 1.00 95.50 105 PHE A CA 1
ATOM 886 C C . PHE A 1 105 ? 6.893 9.039 3.324 1.00 95.50 105 PHE A C 1
ATOM 888 O O . PHE A 1 105 ? 8.034 8.646 3.105 1.00 95.50 105 PHE A O 1
ATOM 895 N N . LEU A 1 106 ? 6.642 10.067 4.143 1.00 95.25 106 LEU A N 1
ATOM 896 C CA . LEU A 1 106 ? 7.714 10.842 4.784 1.00 95.25 106 LEU A CA 1
ATOM 897 C C . LEU A 1 106 ? 8.570 9.988 5.730 1.00 95.25 106 LEU A C 1
ATOM 899 O O . LEU A 1 106 ? 9.759 10.249 5.882 1.00 95.25 106 LEU A O 1
ATOM 903 N N . TRP A 1 107 ? 7.985 8.956 6.337 1.00 92.81 107 TRP A N 1
ATOM 904 C CA . TRP A 1 107 ? 8.700 7.990 7.172 1.00 92.81 107 TRP A CA 1
ATOM 905 C C . TRP A 1 107 ? 9.594 7.039 6.356 1.00 92.81 107 TRP A C 1
ATOM 907 O O . TRP A 1 107 ? 10.663 6.631 6.808 1.00 92.81 107 TRP A O 1
ATOM 917 N N . TYR A 1 108 ? 9.180 6.679 5.141 1.00 90.56 108 TYR A N 1
ATOM 918 C CA . TYR A 1 108 ? 9.930 5.770 4.268 1.00 90.56 108 TYR A CA 1
ATOM 919 C C . TYR A 1 108 ? 10.890 6.465 3.308 1.00 90.56 108 TYR A C 1
ATOM 921 O O . TYR A 1 108 ? 11.886 5.866 2.917 1.00 90.56 108 TYR A O 1
ATOM 929 N N . TRP A 1 109 ? 10.638 7.720 2.952 1.00 91.38 109 TRP A N 1
ATOM 930 C CA . TRP A 1 109 ? 11.447 8.451 1.985 1.00 91.38 109 TRP A CA 1
ATOM 931 C C . TRP A 1 109 ? 12.930 8.540 2.379 1.00 91.38 109 TRP A C 1
ATOM 933 O O . TRP A 1 109 ? 13.757 8.161 1.551 1.00 91.38 109 TRP A O 1
ATOM 943 N N . PRO A 1 110 ? 13.317 8.914 3.617 1.00 88.75 110 PRO A N 1
ATOM 944 C CA . PRO A 1 110 ? 14.728 8.919 4.006 1.00 88.75 110 PRO A CA 1
ATOM 945 C C . PRO A 1 110 ? 15.382 7.537 3.900 1.00 88.75 110 PRO A C 1
ATOM 947 O O . PRO A 1 110 ? 16.574 7.432 3.631 1.00 88.75 110 PRO A O 1
ATOM 950 N N . ARG A 1 111 ? 14.592 6.475 4.088 1.00 85.56 111 ARG A N 1
ATOM 951 C CA . ARG A 1 111 ? 15.075 5.093 4.085 1.00 85.56 111 ARG A CA 1
ATOM 952 C C . ARG A 1 111 ? 15.329 4.544 2.687 1.00 85.56 111 ARG A C 1
ATOM 954 O O . ARG A 1 111 ? 16.082 3.592 2.577 1.00 85.56 111 ARG A O 1
ATOM 961 N N . LEU A 1 112 ? 14.815 5.183 1.630 1.00 83.81 112 LEU A N 1
ATOM 962 C CA . LEU A 1 112 ? 15.221 4.857 0.254 1.00 83.81 112 LEU A CA 1
ATOM 963 C C . LEU A 1 112 ? 16.729 5.014 0.033 1.00 83.81 112 LEU A C 1
ATOM 965 O O . LEU A 1 112 ? 17.276 4.393 -0.867 1.00 83.81 112 LEU A O 1
ATOM 969 N N . TYR A 1 113 ? 17.397 5.853 0.826 1.00 84.19 113 TYR A N 1
ATOM 970 C CA . TYR A 1 113 ? 18.832 6.113 0.708 1.00 84.19 113 TYR A CA 1
ATOM 971 C C . TYR A 1 113 ? 19.681 5.245 1.651 1.00 84.19 113 TYR A C 1
ATOM 973 O O . TYR A 1 113 ? 20.886 5.468 1.760 1.00 84.19 113 TYR A O 1
ATOM 981 N N . ILE A 1 114 ? 19.067 4.276 2.338 1.00 80.88 114 ILE A N 1
ATOM 982 C CA . ILE A 1 114 ? 19.729 3.321 3.232 1.00 80.88 114 ILE A CA 1
ATOM 983 C C . ILE A 1 114 ? 19.672 1.940 2.561 1.00 80.88 114 ILE A C 1
ATOM 985 O O . ILE A 1 114 ? 18.672 1.585 1.943 1.00 80.88 114 ILE A O 1
ATOM 989 N N . SER A 1 115 ? 20.760 1.170 2.631 1.00 61.28 115 SER A N 1
ATOM 990 C CA . SER A 1 115 ? 20.959 -0.053 1.834 1.00 61.28 115 SER A CA 1
ATOM 991 C C . SER A 1 115 ? 20.134 -1.272 2.274 1.00 61.28 115 SER A C 1
ATOM 993 O O . SER A 1 115 ? 20.374 -2.367 1.777 1.00 61.28 115 SER A O 1
ATOM 995 N N . ASP A 1 116 ? 19.224 -1.127 3.235 1.00 66.44 116 ASP A N 1
ATOM 996 C CA . ASP A 1 116 ? 18.446 -2.218 3.837 1.00 66.44 116 ASP A CA 1
ATOM 997 C C . ASP A 1 116 ? 16.996 -2.305 3.324 1.00 66.44 116 ASP A C 1
ATOM 999 O O . ASP A 1 116 ? 16.242 -3.189 3.736 1.00 66.44 116 ASP A O 1
ATOM 1003 N N . MET A 1 117 ? 16.591 -1.404 2.426 1.00 68.00 117 MET A N 1
ATOM 1004 C CA . MET A 1 117 ? 15.244 -1.380 1.862 1.00 68.00 117 MET A CA 1
ATOM 1005 C C . MET A 1 117 ? 15.126 -2.218 0.588 1.00 68.00 117 MET A C 1
ATOM 1007 O O . MET A 1 117 ? 15.993 -2.206 -0.277 1.00 68.00 117 MET A O 1
ATOM 1011 N N . VAL A 1 118 ? 13.969 -2.870 0.433 1.00 70.69 118 VAL A N 1
ATOM 1012 C CA . VAL A 1 118 ? 13.593 -3.581 -0.804 1.00 70.69 118 VAL A CA 1
ATOM 1013 C C . VAL A 1 118 ? 13.489 -2.610 -1.994 1.00 70.69 118 VAL A C 1
ATOM 1015 O O . VAL A 1 118 ? 13.727 -2.984 -3.135 1.00 70.69 118 VAL A O 1
ATOM 1018 N N . ALA A 1 119 ? 13.130 -1.350 -1.735 1.00 75.94 119 ALA A N 1
ATOM 1019 C CA . ALA A 1 119 ? 13.048 -0.285 -2.730 1.00 75.94 119 ALA A CA 1
ATOM 1020 C C . ALA A 1 119 ? 14.241 0.675 -2.611 1.00 75.94 119 ALA A C 1
ATOM 1022 O O . ALA A 1 119 ? 14.596 1.066 -1.502 1.00 75.94 119 ALA A O 1
ATOM 1023 N N . ASP A 1 120 ? 14.785 1.118 -3.747 1.00 81.88 120 ASP A N 1
ATOM 1024 C CA . ASP A 1 120 ? 15.939 2.026 -3.804 1.00 81.88 120 ASP A CA 1
ATOM 1025 C C . ASP A 1 120 ? 15.615 3.380 -4.501 1.00 81.88 120 ASP A C 1
ATOM 1027 O O . ASP A 1 120 ? 14.491 3.587 -4.988 1.00 81.88 120 ASP A O 1
ATOM 1031 N N . PRO A 1 121 ? 16.583 4.319 -4.584 1.00 86.12 121 PRO A N 1
ATOM 1032 C CA . PRO A 1 121 ? 16.389 5.658 -5.152 1.00 86.12 121 PRO A CA 1
ATOM 1033 C C . PRO A 1 121 ? 16.051 5.730 -6.651 1.00 86.12 121 PRO A C 1
ATOM 1035 O O . PRO A 1 121 ? 15.773 6.820 -7.151 1.00 86.12 121 PRO A O 1
ATOM 1038 N N . SER A 1 122 ? 16.074 4.619 -7.390 1.00 88.44 122 SER A N 1
ATOM 1039 C CA . SER A 1 122 ? 15.677 4.564 -8.807 1.00 88.44 122 SER A CA 1
ATOM 1040 C C . SER A 1 122 ? 14.170 4.746 -9.021 1.00 88.44 122 SER A C 1
ATOM 1042 O O . SER A 1 122 ? 13.735 5.017 -10.144 1.00 88.44 122 SER A O 1
ATOM 1044 N N . ILE A 1 123 ? 13.357 4.633 -7.965 1.00 91.56 123 ILE A N 1
ATOM 1045 C CA . ILE A 1 123 ? 11.927 4.943 -8.024 1.00 91.56 123 ILE A CA 1
ATOM 1046 C C . ILE A 1 123 ? 11.737 6.469 -8.054 1.00 91.56 123 ILE A C 1
ATOM 1048 O O . ILE A 1 123 ? 12.153 7.159 -7.121 1.00 91.56 123 ILE A O 1
ATOM 1052 N N . PRO A 1 124 ? 11.028 7.026 -9.055 1.00 94.06 124 PRO A N 1
ATOM 1053 C CA . PRO A 1 124 ? 10.689 8.444 -9.057 1.00 94.06 124 PRO A CA 1
ATOM 1054 C C . PRO A 1 124 ? 9.902 8.842 -7.802 1.00 94.06 124 PRO A C 1
ATOM 1056 O O . PRO A 1 124 ? 8.858 8.256 -7.505 1.00 94.06 124 PRO A O 1
ATOM 1059 N N . ILE A 1 125 ? 10.353 9.890 -7.103 1.00 94.00 125 ILE A N 1
ATOM 1060 C CA . ILE A 1 125 ? 9.738 10.370 -5.850 1.00 94.00 125 ILE A CA 1
ATOM 1061 C C . ILE A 1 125 ? 8.214 10.575 -5.972 1.00 94.00 125 ILE A C 1
ATOM 1063 O O . ILE A 1 125 ? 7.498 10.130 -5.072 1.00 94.00 125 ILE A O 1
ATOM 1067 N N . PRO A 1 126 ? 7.664 11.157 -7.062 1.00 96.06 126 PRO A N 1
ATOM 1068 C CA . PRO A 1 126 ? 6.213 11.284 -7.208 1.00 96.06 126 PRO A CA 1
ATOM 1069 C C . PRO A 1 126 ? 5.480 9.935 -7.235 1.00 96.06 126 PRO A C 1
ATOM 1071 O O . PRO A 1 126 ? 4.404 9.809 -6.654 1.00 96.06 126 PRO A O 1
ATOM 1074 N N . LEU A 1 127 ? 6.061 8.907 -7.865 1.00 95.62 127 LEU A N 1
ATOM 1075 C CA . LEU A 1 127 ? 5.482 7.561 -7.880 1.00 95.62 127 LEU A CA 1
ATOM 1076 C C . LEU A 1 127 ? 5.575 6.904 -6.504 1.00 95.62 127 LEU A C 1
ATOM 1078 O O . LEU A 1 127 ? 4.619 6.259 -6.076 1.00 95.62 127 LEU A O 1
ATOM 1082 N N . PHE A 1 128 ? 6.687 7.098 -5.794 1.00 94.75 128 PHE A N 1
ATOM 1083 C CA . PHE A 1 128 ? 6.843 6.611 -4.425 1.00 94.75 128 PHE A CA 1
ATOM 1084 C C . PHE A 1 128 ? 5.812 7.251 -3.485 1.00 94.75 128 PHE A C 1
ATOM 1086 O O . PHE A 1 128 ? 5.123 6.555 -2.745 1.00 94.75 128 PHE A O 1
ATOM 1093 N N . PHE A 1 129 ? 5.611 8.564 -3.582 1.00 96.75 129 PHE A N 1
ATOM 1094 C CA . PHE A 1 129 ? 4.567 9.274 -2.845 1.00 96.75 129 PHE A CA 1
ATOM 1095 C C . PHE A 1 129 ? 3.170 8.699 -3.117 1.00 96.75 129 PHE A C 1
ATOM 1097 O O . PHE A 1 129 ? 2.447 8.335 -2.185 1.00 96.75 129 PHE A O 1
ATOM 1104 N N . LEU A 1 130 ? 2.800 8.554 -4.393 1.00 97.31 130 LEU A N 1
ATOM 1105 C CA . LEU A 1 130 ? 1.498 8.007 -4.779 1.00 97.31 130 LEU A CA 1
ATOM 1106 C C . LEU A 1 130 ? 1.317 6.551 -4.328 1.00 97.31 130 LEU A C 1
ATOM 1108 O O . LEU A 1 130 ? 0.211 6.169 -3.939 1.00 97.31 130 LEU A O 1
ATOM 1112 N N . HIS A 1 131 ? 2.391 5.756 -4.317 1.00 95.56 131 HIS A N 1
ATOM 1113 C CA . HIS A 1 131 ? 2.379 4.398 -3.779 1.00 95.56 131 HIS A CA 1
ATOM 1114 C C . HIS A 1 131 ? 1.929 4.377 -2.312 1.00 95.56 131 HIS A C 1
ATOM 1116 O O . HIS A 1 131 ? 0.991 3.651 -1.976 1.00 95.56 131 HIS A O 1
ATOM 1122 N N . PHE A 1 132 ? 2.529 5.204 -1.453 1.00 95.81 132 PHE A N 1
ATOM 1123 C CA . PHE A 1 132 ? 2.166 5.271 -0.032 1.00 95.81 132 PHE A CA 1
ATOM 1124 C C . PHE A 1 132 ? 0.774 5.852 0.205 1.00 95.81 132 PHE A C 1
ATOM 1126 O O . PHE A 1 132 ? 0.055 5.373 1.083 1.00 95.81 132 PHE A O 1
ATOM 1133 N N . VAL A 1 133 ? 0.345 6.832 -0.593 1.00 97.19 133 VAL A N 1
ATOM 1134 C CA . VAL A 1 133 ? -1.028 7.361 -0.527 1.00 97.19 133 VAL A CA 1
ATOM 1135 C C . VAL A 1 133 ? -2.057 6.275 -0.854 1.00 97.19 133 VAL A C 1
ATOM 1137 O O . VAL A 1 133 ? -3.047 6.113 -0.129 1.00 97.19 133 VAL A O 1
ATOM 1140 N N . ALA A 1 134 ? -1.812 5.487 -1.902 1.00 96.19 134 ALA A N 1
ATOM 1141 C CA . ALA A 1 134 ? -2.681 4.376 -2.270 1.00 96.19 134 ALA A CA 1
ATOM 1142 C C . ALA A 1 134 ? -2.628 3.244 -1.226 1.00 96.19 134 ALA A C 1
ATOM 1144 O O . ALA A 1 134 ? -3.674 2.749 -0.802 1.00 96.19 134 ALA A O 1
ATOM 1145 N N . MET A 1 135 ? -1.435 2.885 -0.739 1.00 95.00 135 MET A N 1
ATOM 1146 C CA . MET A 1 135 ? -1.242 1.866 0.301 1.00 95.00 135 MET A CA 1
ATOM 1147 C C . MET A 1 135 ? -1.943 2.247 1.610 1.00 95.00 135 MET A C 1
ATOM 1149 O O . MET A 1 135 ? -2.654 1.428 2.201 1.00 95.00 135 MET A O 1
ATOM 1153 N N . GLY A 1 136 ? -1.796 3.503 2.038 1.00 95.50 136 GLY A N 1
ATOM 1154 C CA . GLY A 1 136 ? -2.465 4.060 3.210 1.00 95.50 136 GLY A CA 1
ATOM 1155 C C . GLY A 1 136 ? -3.985 4.036 3.069 1.00 95.50 136 GLY A C 1
ATOM 1156 O O . GLY A 1 136 ? -4.683 3.669 4.012 1.00 95.50 136 GLY A O 1
ATOM 1157 N N . SER A 1 137 ? -4.503 4.332 1.875 1.00 95.00 137 SER A N 1
ATOM 1158 C CA . SER A 1 137 ? -5.944 4.313 1.591 1.00 95.00 137 SER A CA 1
ATOM 1159 C C . SER A 1 137 ? -6.541 2.902 1.590 1.00 95.00 137 SER A C 1
ATOM 1161 O O . SER A 1 137 ? -7.559 2.671 2.249 1.00 95.00 137 SER A O 1
ATOM 1163 N N . LEU A 1 138 ? -5.890 1.939 0.928 1.00 95.12 138 LEU A N 1
ATOM 1164 C CA . LEU A 1 138 ? -6.299 0.527 0.936 1.00 95.12 138 LEU A CA 1
ATOM 1165 C C . LEU A 1 138 ? -6.255 -0.066 2.351 1.00 95.12 138 LEU A C 1
ATOM 1167 O O . LEU A 1 138 ? -7.197 -0.734 2.784 1.00 95.12 138 LEU A O 1
ATOM 1171 N N . SER A 1 139 ? -5.189 0.226 3.094 1.00 94.81 139 SER A N 1
ATOM 1172 C CA . SER A 1 139 ? -5.017 -0.243 4.472 1.00 94.81 139 SER A CA 1
ATOM 1173 C C . SER A 1 139 ? -6.038 0.401 5.416 1.00 94.81 139 SER A C 1
ATOM 1175 O O . SER A 1 139 ? -6.649 -0.285 6.233 1.00 94.81 139 SER A O 1
ATOM 1177 N N . ALA A 1 140 ? -6.324 1.696 5.261 1.00 93.94 140 ALA A N 1
ATOM 1178 C CA . ALA A 1 140 ? -7.369 2.376 6.021 1.00 93.94 140 ALA A CA 1
ATOM 1179 C C . ALA A 1 140 ? -8.751 1.752 5.782 1.00 93.94 140 ALA A C 1
ATOM 1181 O O . ALA A 1 1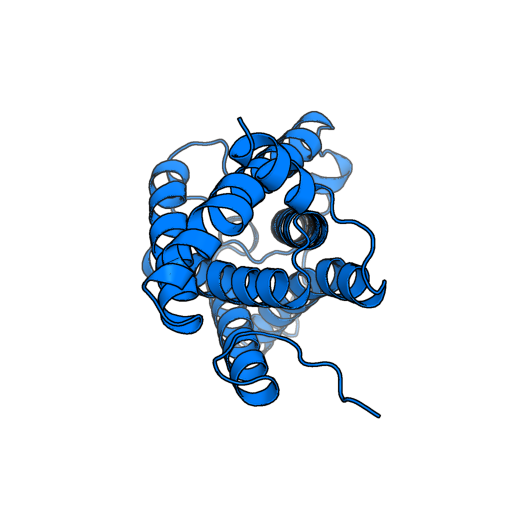40 ? -9.503 1.547 6.739 1.00 93.94 140 ALA A O 1
ATOM 1182 N N . TRP A 1 141 ? -9.074 1.411 4.530 1.00 93.81 141 TRP A N 1
ATOM 1183 C CA . TRP A 1 141 ? -10.319 0.727 4.180 1.00 93.81 141 TRP A CA 1
ATOM 1184 C C . TRP A 1 141 ? -10.410 -0.672 4.805 1.00 93.81 141 TRP A C 1
ATOM 1186 O O . TRP A 1 141 ? -11.421 -1.008 5.435 1.00 93.81 141 TRP A O 1
ATOM 1196 N N . ALA A 1 142 ? -9.348 -1.475 4.701 1.00 92.88 142 ALA A N 1
ATOM 1197 C CA . ALA A 1 142 ? -9.302 -2.813 5.290 1.00 92.88 142 ALA A CA 1
ATOM 1198 C C . ALA A 1 142 ? -9.422 -2.756 6.823 1.00 92.88 142 ALA A C 1
ATOM 1200 O O . ALA A 1 142 ? -10.229 -3.478 7.420 1.00 92.88 142 ALA A O 1
ATOM 1201 N N . TYR A 1 143 ? -8.698 -1.835 7.464 1.00 91.69 143 TYR A N 1
ATOM 1202 C CA . TYR A 1 143 ? -8.768 -1.608 8.906 1.00 91.69 143 TYR A CA 1
ATOM 1203 C C . TYR A 1 143 ? -10.159 -1.174 9.354 1.00 91.69 143 TYR A C 1
ATOM 1205 O O . TYR A 1 143 ? -10.702 -1.679 10.332 1.00 91.69 143 TYR A O 1
ATOM 1213 N N . GLN A 1 144 ? -10.772 -0.233 8.646 1.00 90.88 144 GLN A N 1
ATOM 1214 C CA . GLN A 1 144 ? -12.087 0.281 8.999 1.00 90.88 144 GLN A CA 1
ATOM 1215 C C . GLN A 1 144 ? -13.186 -0.782 8.819 1.00 90.88 144 GLN A C 1
ATOM 1217 O O . GLN A 1 144 ? -14.172 -0.775 9.567 1.00 90.88 144 GLN A O 1
ATOM 1222 N N . SER A 1 145 ? -12.989 -1.707 7.877 1.00 90.50 145 SER A N 1
ATOM 1223 C CA . SER A 1 145 ? -13.888 -2.829 7.597 1.00 90.50 145 SER A CA 1
ATOM 1224 C C . SER A 1 145 ? -13.759 -3.981 8.599 1.00 90.50 145 SER A C 1
ATOM 1226 O O . SER A 1 145 ? -14.765 -4.601 8.936 1.00 90.50 145 SER A O 1
ATOM 1228 N N . THR A 1 146 ? -12.555 -4.250 9.113 1.00 89.94 146 THR A N 1
ATOM 1229 C CA . THR A 1 146 ? -12.276 -5.445 9.941 1.00 89.94 146 THR A CA 1
ATOM 1230 C C . THR A 1 146 ? -11.929 -5.138 11.397 1.00 89.94 146 THR A C 1
ATOM 1232 O O . THR A 1 146 ? -12.188 -5.953 12.284 1.00 89.94 146 THR A O 1
ATOM 1235 N N . ARG A 1 147 ? -11.341 -3.966 11.660 1.00 88.50 147 ARG A N 1
ATOM 1236 C CA . ARG A 1 147 ? -10.668 -3.595 12.918 1.00 88.50 147 ARG A CA 1
ATOM 1237 C C . ARG A 1 147 ? -9.611 -4.615 13.354 1.00 88.50 147 ARG A C 1
ATOM 1239 O O . ARG A 1 147 ? -9.399 -4.793 14.550 1.00 88.50 147 ARG A O 1
ATOM 1246 N N . SER A 1 148 ? -8.998 -5.299 12.388 1.00 88.50 148 SER A N 1
ATOM 1247 C CA . SER A 1 148 ? -8.010 -6.353 12.605 1.00 88.50 148 SER A CA 1
ATOM 1248 C C . SER A 1 148 ? -6.635 -5.895 12.141 1.00 88.50 148 SER A C 1
ATOM 1250 O O . SER A 1 148 ? -6.442 -5.646 10.950 1.00 88.50 148 SER A O 1
ATOM 1252 N N . GLY A 1 149 ? -5.680 -5.814 13.069 1.00 87.62 149 GLY A N 1
ATOM 1253 C CA . GLY A 1 149 ? -4.281 -5.591 12.712 1.00 87.62 149 GLY A CA 1
ATOM 1254 C C . GLY A 1 149 ? -3.685 -6.772 11.946 1.00 87.62 149 GLY A C 1
ATOM 1255 O O . GLY A 1 149 ? -2.990 -6.567 10.960 1.00 87.62 149 GLY A O 1
ATOM 1256 N N . ALA A 1 150 ? -4.059 -8.008 12.296 1.00 90.44 150 ALA A N 1
ATOM 1257 C CA . ALA A 1 150 ? -3.603 -9.214 11.598 1.00 90.44 150 ALA A CA 1
ATOM 1258 C C . ALA A 1 150 ? -3.842 -9.173 10.075 1.00 90.44 150 ALA A C 1
ATOM 1260 O O . ALA A 1 150 ? -2.962 -9.553 9.308 1.00 90.44 150 ALA A O 1
ATOM 1261 N N . VAL A 1 151 ? -4.998 -8.668 9.621 1.00 92.88 151 VAL A N 1
ATOM 1262 C CA . VAL A 1 151 ? -5.285 -8.488 8.181 1.00 92.88 151 VAL A CA 1
ATOM 1263 C C . VAL A 1 151 ? -4.289 -7.534 7.530 1.00 92.88 151 VAL A C 1
ATOM 1265 O O . VAL A 1 151 ? -3.782 -7.824 6.450 1.00 92.88 151 VAL A O 1
ATOM 1268 N N . LEU A 1 152 ? -3.995 -6.411 8.184 1.00 93.75 152 LEU A N 1
ATOM 1269 C CA . LEU A 1 152 ? -3.057 -5.419 7.667 1.00 93.75 152 LEU A CA 1
ATOM 1270 C C . LEU A 1 152 ? -1.620 -5.929 7.656 1.00 93.75 152 LEU A C 1
ATOM 1272 O O . LEU A 1 152 ? -0.902 -5.672 6.695 1.00 93.75 152 LEU A O 1
ATOM 1276 N N . VAL A 1 153 ? -1.213 -6.656 8.698 1.00 93.88 153 VAL A N 1
ATOM 1277 C CA . VAL A 1 153 ? 0.113 -7.278 8.765 1.00 93.88 153 VAL A CA 1
ATOM 1278 C C . VAL A 1 153 ? 0.273 -8.269 7.617 1.00 93.88 153 VAL A C 1
ATOM 1280 O O . VAL A 1 153 ? 1.256 -8.187 6.891 1.00 93.88 153 VAL A O 1
ATOM 1283 N N . ILE A 1 154 ? -0.716 -9.137 7.374 1.00 94.56 154 ILE A N 1
ATOM 1284 C CA . ILE A 1 154 ? -0.685 -10.075 6.240 1.00 94.56 154 ILE A CA 1
ATOM 1285 C C . ILE A 1 154 ? -0.618 -9.316 4.913 1.00 94.56 154 ILE A C 1
ATOM 1287 O O . ILE A 1 154 ? 0.226 -9.632 4.082 1.00 94.56 154 ILE A O 1
ATOM 1291 N N . MET A 1 155 ? -1.452 -8.288 4.727 1.00 95.06 155 MET A N 1
ATOM 1292 C CA . MET A 1 155 ? -1.419 -7.435 3.534 1.00 95.06 155 MET A CA 1
ATOM 1293 C C . MET A 1 155 ? -0.024 -6.849 3.282 1.00 95.06 155 MET A C 1
ATOM 1295 O O . MET A 1 155 ? 0.454 -6.890 2.151 1.00 95.06 155 MET A O 1
ATOM 1299 N N . GLN A 1 156 ? 0.630 -6.312 4.315 1.00 93.56 156 GLN A N 1
ATOM 1300 C CA . GLN A 1 156 ? 1.956 -5.699 4.204 1.00 93.56 156 GLN A CA 1
ATOM 1301 C C . GLN A 1 156 ? 3.059 -6.730 3.962 1.00 93.56 156 GLN A C 1
ATOM 1303 O O . GLN A 1 156 ? 3.883 -6.527 3.071 1.00 93.56 156 GLN A O 1
ATOM 1308 N N . VAL A 1 157 ? 3.061 -7.847 4.694 1.00 92.81 157 VAL A N 1
ATOM 1309 C CA . VAL A 1 157 ? 4.031 -8.933 4.492 1.00 92.81 157 VAL A CA 1
ATOM 1310 C C . VAL A 1 157 ? 3.921 -9.451 3.062 1.00 92.81 157 VAL A C 1
ATOM 1312 O O . VAL A 1 157 ? 4.909 -9.462 2.334 1.00 92.81 157 VAL A O 1
ATOM 1315 N N . VAL A 1 158 ? 2.712 -9.783 2.611 1.00 93.50 158 VAL A N 1
ATOM 1316 C CA . VAL A 1 158 ? 2.480 -10.281 1.251 1.00 93.50 158 VAL A CA 1
ATOM 1317 C C . VAL A 1 158 ? 2.842 -9.230 0.196 1.00 93.50 158 VAL A C 1
ATOM 1319 O O . VAL A 1 158 ? 3.394 -9.583 -0.843 1.00 93.50 158 VAL A O 1
ATOM 1322 N N . ALA A 1 159 ? 2.584 -7.942 0.443 1.00 92.44 159 ALA A N 1
ATOM 1323 C CA . ALA A 1 159 ? 2.996 -6.873 -0.466 1.00 92.44 159 ALA A CA 1
ATOM 1324 C C . ALA A 1 159 ? 4.523 -6.774 -0.613 1.00 92.44 159 ALA A C 1
ATOM 1326 O O . ALA A 1 159 ? 4.997 -6.555 -1.727 1.00 92.44 159 ALA A O 1
ATOM 1327 N N . ASN A 1 160 ? 5.272 -6.946 0.481 1.00 89.56 160 ASN A N 1
ATOM 1328 C CA . ASN A 1 160 ? 6.736 -6.979 0.460 1.00 89.56 160 ASN A CA 1
ATOM 1329 C C . ASN A 1 160 ? 7.255 -8.235 -0.245 1.00 89.56 160 ASN A C 1
ATOM 1331 O O . ASN A 1 160 ? 8.126 -8.137 -1.099 1.00 89.56 160 ASN A O 1
ATOM 1335 N N . TYR A 1 161 ? 6.661 -9.399 0.019 1.00 87.31 161 TYR A N 1
ATOM 1336 C CA . TYR A 1 161 ? 7.004 -10.625 -0.702 1.00 87.31 161 TYR A CA 1
ATOM 1337 C C . TYR A 1 161 ? 6.746 -10.507 -2.202 1.00 87.31 161 TYR A C 1
ATOM 1339 O O . TYR A 1 161 ? 7.594 -10.876 -3.004 1.00 87.31 161 TYR A O 1
ATOM 1347 N N . ALA A 1 162 ? 5.611 -9.936 -2.605 1.00 88.25 162 ALA A N 1
ATOM 1348 C CA . ALA A 1 162 ? 5.324 -9.718 -4.017 1.00 88.25 162 ALA A CA 1
ATOM 1349 C C . ALA A 1 162 ? 6.379 -8.824 -4.698 1.00 88.25 162 ALA A C 1
ATOM 1351 O O . ALA A 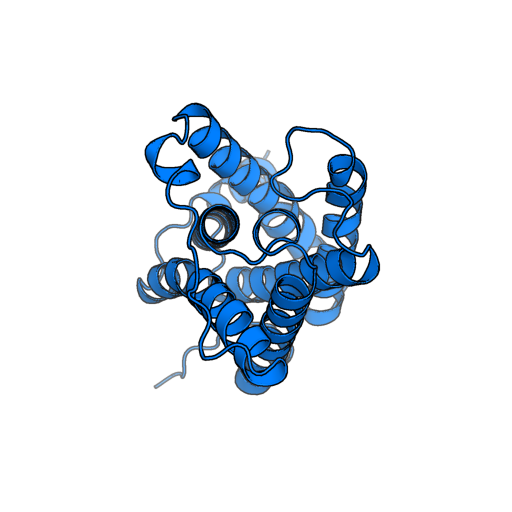1 162 ? 6.615 -8.993 -5.890 1.00 88.25 162 ALA A O 1
ATOM 1352 N N . PHE A 1 163 ? 7.021 -7.904 -3.965 1.00 85.19 163 PHE A N 1
ATOM 1353 C CA . PHE A 1 163 ? 8.119 -7.092 -4.492 1.00 85.19 163 PHE A CA 1
ATOM 1354 C C . PHE A 1 163 ? 9.421 -7.862 -4.704 1.00 85.19 163 PHE A C 1
ATOM 1356 O O . PHE A 1 163 ? 10.131 -7.530 -5.645 1.00 85.19 163 PHE A O 1
ATOM 1363 N N . LEU A 1 164 ? 9.713 -8.857 -3.865 1.00 84.06 164 LEU A N 1
ATOM 1364 C CA . LEU A 1 164 ? 10.899 -9.705 -4.021 1.00 84.06 164 LEU A CA 1
ATOM 1365 C C . LEU A 1 164 ? 10.772 -10.613 -5.249 1.00 84.06 164 LEU A C 1
ATOM 1367 O O . LEU A 1 164 ? 11.722 -10.814 -5.982 1.00 84.06 164 LEU A O 1
ATOM 1371 N N . VAL A 1 165 ? 9.566 -11.124 -5.504 1.00 88.00 165 VAL A N 1
ATOM 1372 C CA . VAL A 1 165 ? 9.351 -12.155 -6.530 1.00 88.00 165 VAL A CA 1
ATOM 1373 C C . VAL A 1 165 ? 9.048 -11.583 -7.905 1.00 88.00 165 VAL A C 1
ATOM 1375 O O . VAL A 1 165 ? 9.461 -12.114 -8.938 1.00 88.00 165 VAL A O 1
ATOM 1378 N N . MET A 1 166 ? 8.210 -10.551 -7.948 1.00 91.56 166 MET A N 1
ATOM 1379 C CA . MET A 1 166 ? 7.690 -10.031 -9.205 1.00 91.56 166 MET A CA 1
ATOM 1380 C C . MET A 1 166 ? 8.581 -8.889 -9.694 1.00 91.56 166 MET A C 1
ATOM 1382 O O . MET A 1 166 ? 8.906 -8.012 -8.892 1.00 91.56 166 MET A O 1
ATOM 1386 N N . PRO A 1 167 ? 8.889 -8.806 -11.005 1.00 91.88 167 PRO A N 1
ATOM 1387 C CA . PRO A 1 167 ? 9.704 -7.733 -11.577 1.00 91.88 167 PRO A CA 1
ATOM 1388 C C . PRO A 1 167 ? 8.896 -6.429 -11.680 1.00 91.88 167 PRO A C 1
ATOM 1390 O O . PRO A 1 167 ? 8.568 -5.940 -12.762 1.00 91.88 167 PRO A O 1
ATOM 1393 N N . VAL A 1 168 ? 8.496 -5.898 -10.526 1.00 92.69 168 VAL A N 1
ATOM 1394 C CA . VAL A 1 168 ? 7.696 -4.680 -10.381 1.00 92.69 168 VAL A CA 1
ATOM 1395 C C . VAL A 1 168 ? 8.590 -3.499 -10.039 1.00 92.69 168 VAL A C 1
ATOM 1397 O O . VAL A 1 168 ? 8.322 -2.382 -10.476 1.00 92.69 168 VAL A O 1
ATOM 1400 N N . LEU A 1 169 ? 9.638 -3.731 -9.250 1.00 90.88 169 LEU A N 1
ATOM 1401 C CA . LEU A 1 169 ? 10.574 -2.689 -8.857 1.00 90.88 169 LEU A CA 1
ATOM 1402 C C . LEU A 1 169 ? 11.593 -2.398 -9.973 1.00 90.88 169 LEU A C 1
ATOM 1404 O O . LEU A 1 169 ? 11.909 -3.300 -10.755 1.00 90.88 169 LEU A O 1
ATOM 1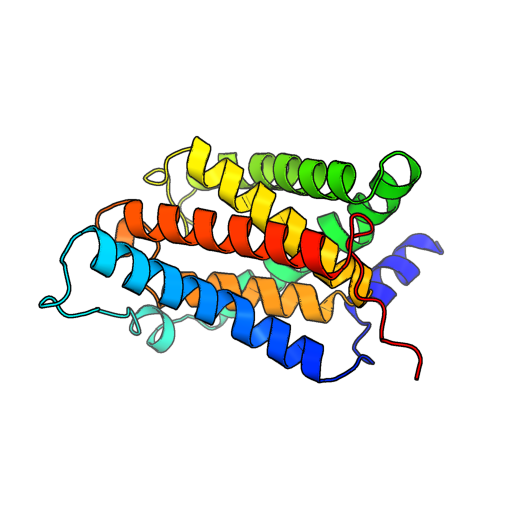408 N N . PRO A 1 170 ? 12.123 -1.162 -10.071 1.00 90.44 170 PRO A N 1
ATOM 1409 C CA . PRO A 1 170 ? 12.997 -0.790 -11.181 1.00 90.44 170 PRO A CA 1
ATOM 1410 C C . PRO A 1 170 ? 14.296 -1.592 -11.280 1.00 90.44 170 PRO A C 1
ATOM 1412 O O . PRO A 1 170 ? 14.804 -1.757 -12.383 1.00 90.44 170 PRO A O 1
ATOM 1415 N N . GLN A 1 171 ? 14.812 -2.114 -10.170 1.00 86.88 171 GLN A N 1
ATOM 1416 C CA . GLN A 1 171 ? 16.041 -2.911 -10.119 1.00 86.88 171 GLN A CA 1
ATOM 1417 C C . GLN A 1 171 ? 15.828 -4.271 -10.788 1.00 86.88 171 GLN A C 1
ATOM 1419 O O . GLN A 1 171 ? 16.667 -4.717 -11.561 1.00 86.88 171 GLN A O 1
ATOM 1424 N N . ALA A 1 172 ? 14.664 -4.883 -10.553 1.00 87.56 172 ALA A N 1
ATOM 1425 C CA . ALA A 1 172 ? 14.281 -6.149 -11.168 1.00 87.56 172 ALA A CA 1
ATOM 1426 C C . ALA A 1 172 ? 13.800 -5.971 -12.621 1.00 87.56 172 ALA A C 1
ATOM 1428 O O . ALA A 1 172 ? 14.070 -6.799 -13.486 1.00 87.56 172 ALA A O 1
ATOM 1429 N N . ALA A 1 173 ? 13.082 -4.882 -12.916 1.00 89.06 173 ALA A N 1
ATOM 1430 C CA . ALA A 1 173 ? 12.507 -4.627 -14.240 1.00 89.06 173 ALA A CA 1
ATOM 1431 C C . ALA A 1 173 ? 13.437 -3.870 -15.211 1.00 89.06 173 ALA A C 1
ATOM 1433 O O . ALA A 1 173 ? 13.129 -3.752 -16.401 1.00 89.06 173 ALA A O 1
ATOM 1434 N N . GLY A 1 174 ? 14.519 -3.273 -14.710 1.00 90.38 174 GLY A N 1
ATOM 1435 C CA . GLY A 1 174 ? 15.386 -2.345 -15.444 1.00 90.38 174 GLY A CA 1
ATOM 1436 C C . GLY A 1 174 ? 14.756 -0.977 -15.755 1.00 90.38 174 GLY A C 1
ATOM 1437 O O . GLY A 1 174 ? 15.358 -0.176 -16.466 1.00 90.38 174 GLY A O 1
ATOM 1438 N N . ASN A 1 175 ? 13.530 -0.704 -15.292 1.00 92.56 175 ASN A N 1
ATOM 1439 C CA . ASN A 1 175 ? 12.814 0.563 -15.479 1.00 92.56 175 ASN A CA 1
ATOM 1440 C C . ASN A 1 175 ? 11.627 0.695 -14.502 1.00 92.56 175 ASN A C 1
ATOM 1442 O O . ASN A 1 175 ? 11.154 -0.291 -13.948 1.00 92.56 175 ASN A O 1
ATOM 1446 N N . TYR A 1 176 ? 11.092 1.906 -14.324 1.00 93.50 176 TYR A N 1
ATOM 1447 C CA . TYR A 1 176 ? 10.025 2.174 -13.349 1.00 93.50 176 TYR A CA 1
ATOM 1448 C C . TYR A 1 176 ? 8.589 1.924 -13.855 1.00 93.50 176 TYR A C 1
ATOM 1450 O O . TYR A 1 176 ? 7.639 2.137 -13.097 1.00 93.50 176 TYR A O 1
ATOM 1458 N N . TYR A 1 177 ? 8.374 1.508 -15.109 1.00 95.19 177 TYR A N 1
ATOM 1459 C CA . TYR A 1 177 ? 7.021 1.417 -15.677 1.00 95.19 177 TYR A CA 1
ATOM 1460 C C . TYR A 1 177 ? 6.138 0.332 -15.031 1.00 95.19 177 TYR A C 1
ATOM 1462 O O . TYR A 1 177 ? 4.971 0.634 -14.761 1.00 95.19 177 TYR A O 1
ATOM 1470 N N . PRO A 1 178 ? 6.632 -0.880 -14.696 1.00 95.12 178 PRO A N 1
ATOM 1471 C CA . PRO A 1 178 ? 5.856 -1.841 -13.908 1.00 95.12 178 PRO A CA 1
ATOM 1472 C C . PRO A 1 178 ? 5.430 -1.276 -12.549 1.00 95.12 178 PRO A C 1
ATOM 1474 O O . PRO A 1 178 ? 4.269 -1.403 -12.157 1.00 95.12 178 PRO A O 1
ATOM 1477 N N . PHE A 1 179 ? 6.327 -0.560 -11.864 1.00 95.44 179 PHE A N 1
ATOM 1478 C CA . PHE A 1 179 ? 6.001 0.117 -10.611 1.00 95.44 179 PHE A CA 1
ATOM 1479 C C . PHE A 1 179 ? 4.913 1.182 -10.806 1.00 95.44 179 PHE A C 1
ATOM 1481 O O . PHE A 1 179 ? 3.965 1.254 -10.024 1.00 95.44 179 PHE A O 1
ATOM 1488 N N . ALA A 1 180 ? 4.993 1.979 -11.875 1.00 96.44 180 ALA A N 1
ATOM 1489 C CA . ALA A 1 180 ? 3.959 2.956 -12.211 1.00 96.44 180 ALA A CA 1
ATOM 1490 C C . ALA A 1 180 ? 2.596 2.281 -12.453 1.00 96.44 180 ALA A C 1
ATOM 1492 O O . ALA A 1 180 ? 1.585 2.723 -11.903 1.00 96.44 180 ALA A O 1
ATOM 1493 N N . MET A 1 181 ? 2.566 1.165 -13.190 1.00 96.31 181 MET A N 1
ATOM 1494 C CA . MET A 1 181 ? 1.348 0.372 -13.402 1.00 96.31 181 MET A CA 1
ATOM 1495 C C . MET A 1 181 ? 0.782 -0.182 -12.094 1.00 96.31 181 MET A C 1
ATOM 1497 O O . MET A 1 181 ? -0.435 -0.196 -11.906 1.00 96.31 181 MET A O 1
ATOM 1501 N N . LYS A 1 182 ? 1.646 -0.574 -11.151 1.00 95.88 182 LYS A N 1
ATOM 1502 C CA . LYS A 1 182 ? 1.229 -0.993 -9.808 1.00 95.88 182 LYS A CA 1
ATOM 1503 C C . LYS A 1 182 ? 0.521 0.145 -9.079 1.00 95.88 182 LYS A C 1
ATOM 1505 O O . LYS A 1 182 ? -0.563 -0.059 -8.535 1.00 95.88 182 LYS A O 1
ATOM 1510 N N . VAL A 1 183 ? 1.110 1.342 -9.077 1.00 96.69 183 VAL A N 1
ATOM 1511 C CA . VAL A 1 183 ? 0.516 2.528 -8.439 1.00 96.69 183 VAL A CA 1
ATOM 1512 C C . VAL A 1 183 ? -0.845 2.851 -9.057 1.00 96.69 183 VAL A C 1
ATOM 1514 O O . VAL A 1 183 ? -1.808 3.071 -8.320 1.00 96.69 183 VAL A O 1
ATOM 1517 N N . VAL A 1 184 ? -0.960 2.795 -10.387 1.00 96.44 184 VAL A N 1
ATOM 1518 C CA . VAL A 1 184 ? -2.236 2.979 -11.097 1.00 96.44 184 VAL A CA 1
ATOM 1519 C C . VAL A 1 184 ? -3.258 1.918 -10.684 1.00 96.44 184 VAL A C 1
ATOM 1521 O O . VAL A 1 184 ? -4.386 2.268 -10.342 1.00 96.44 184 VAL A O 1
ATOM 1524 N N . ALA A 1 185 ? -2.877 0.640 -10.634 1.00 96.56 185 ALA A N 1
ATOM 1525 C CA . ALA A 1 185 ? -3.764 -0.446 -10.215 1.00 96.56 185 ALA A CA 1
ATOM 1526 C C . ALA A 1 185 ? -4.228 -0.297 -8.754 1.00 96.56 185 ALA A C 1
ATOM 1528 O O . ALA A 1 185 ? -5.404 -0.513 -8.449 1.00 96.56 185 ALA A O 1
ATOM 1529 N N . MET A 1 186 ? -3.347 0.131 -7.844 1.00 96.50 186 MET A N 1
ATOM 1530 C CA . MET A 1 186 ? -3.702 0.409 -6.446 1.00 96.50 186 MET A CA 1
ATOM 1531 C C . MET A 1 186 ? -4.655 1.605 -6.324 1.00 96.50 186 MET A C 1
ATOM 1533 O O . MET A 1 186 ? -5.629 1.550 -5.565 1.00 96.50 186 MET A O 1
ATOM 1537 N N . ALA A 1 187 ? -4.401 2.677 -7.078 1.00 95.06 187 ALA A N 1
ATOM 1538 C CA . ALA A 1 187 ? -5.266 3.851 -7.113 1.00 95.06 187 ALA A CA 1
ATOM 1539 C C . ALA A 1 187 ? -6.648 3.498 -7.681 1.00 95.06 187 ALA A C 1
ATOM 1541 O O . ALA A 1 187 ? -7.661 3.801 -7.052 1.00 95.06 187 ALA A O 1
ATOM 1542 N N . ALA A 1 188 ? -6.699 2.772 -8.802 1.00 95.56 188 ALA A N 1
ATOM 1543 C CA . ALA A 1 188 ? -7.937 2.274 -9.395 1.00 95.56 188 ALA A CA 1
ATOM 1544 C C . ALA A 1 188 ? -8.708 1.380 -8.415 1.00 95.56 188 ALA A C 1
ATOM 1546 O O . ALA A 1 188 ? -9.902 1.584 -8.211 1.00 95.56 188 ALA A O 1
ATOM 1547 N N . THR A 1 189 ? -8.023 0.459 -7.730 1.00 94.56 189 THR A N 1
ATOM 1548 C CA . THR A 1 189 ? -8.635 -0.385 -6.692 1.00 94.56 189 THR A CA 1
ATOM 1549 C C . THR A 1 189 ? -9.231 0.465 -5.573 1.00 94.56 189 THR A C 1
ATOM 1551 O O . THR A 1 189 ? -10.370 0.245 -5.171 1.00 94.56 189 THR A O 1
ATOM 1554 N N . THR A 1 190 ? -8.507 1.481 -5.100 1.00 91.94 190 THR A N 1
ATOM 1555 C CA . THR A 1 190 ? -9.005 2.403 -4.068 1.00 91.94 190 THR A CA 1
ATOM 1556 C C . THR A 1 190 ? -10.262 3.137 -4.537 1.00 91.94 190 THR A C 1
ATOM 1558 O O . THR A 1 190 ? -11.248 3.190 -3.803 1.00 91.94 190 THR A O 1
ATOM 1561 N N . VAL A 1 191 ? -10.261 3.657 -5.768 1.00 92.44 191 VAL A N 1
ATOM 1562 C CA . VAL A 1 191 ? -11.417 4.347 -6.362 1.00 92.44 191 VAL A CA 1
ATOM 1563 C C . VAL A 1 191 ? -12.611 3.402 -6.491 1.00 92.44 191 VAL A C 1
ATOM 1565 O O . VAL A 1 191 ? -13.715 3.773 -6.099 1.00 92.44 191 VAL A O 1
ATOM 1568 N N . ILE A 1 192 ? -12.397 2.172 -6.962 1.00 92.75 192 ILE A N 1
ATOM 1569 C CA . ILE A 1 192 ? -13.441 1.144 -7.066 1.00 92.75 192 ILE A CA 1
ATOM 1570 C C . ILE A 1 192 ? -14.023 0.835 -5.683 1.00 92.75 192 ILE A C 1
ATOM 1572 O O . ILE A 1 192 ? -15.241 0.819 -5.521 1.00 92.75 192 ILE A O 1
ATOM 1576 N N . LEU A 1 193 ? -13.186 0.647 -4.660 1.00 88.69 193 LEU A N 1
ATOM 1577 C CA . LEU A 1 193 ? -13.656 0.392 -3.296 1.00 88.69 193 LEU A CA 1
ATOM 1578 C C . LEU A 1 193 ? -14.468 1.567 -2.737 1.00 88.69 193 LEU A C 1
ATOM 1580 O O . LEU A 1 193 ? -15.495 1.348 -2.094 1.00 88.69 193 LEU A O 1
ATOM 1584 N N . VAL A 1 194 ? -14.053 2.808 -3.002 1.00 86.75 194 VAL A N 1
ATOM 1585 C CA . VAL A 1 194 ? -14.816 4.005 -2.614 1.00 86.75 194 VAL A CA 1
ATOM 1586 C C . VAL A 1 194 ? -16.140 4.089 -3.376 1.00 86.75 194 VAL A C 1
ATOM 1588 O O . VAL A 1 194 ? -17.160 4.411 -2.771 1.00 86.75 194 VAL A O 1
ATOM 1591 N N . ALA A 1 195 ? -16.159 3.767 -4.669 1.00 87.50 195 ALA A N 1
ATOM 1592 C CA . ALA A 1 195 ? -17.376 3.768 -5.476 1.00 87.50 195 ALA A CA 1
ATOM 1593 C C . ALA A 1 195 ? -18.377 2.692 -5.017 1.00 87.50 195 ALA A C 1
ATOM 1595 O O . ALA A 1 195 ? -19.574 2.957 -4.942 1.00 87.50 195 ALA A O 1
ATOM 1596 N N . LEU A 1 196 ? -17.892 1.498 -4.659 1.00 86.94 196 LEU A N 1
ATOM 1597 C CA . LEU A 1 196 ? -18.728 0.372 -4.229 1.00 86.94 196 LEU A CA 1
ATOM 1598 C C . LEU A 1 196 ? -19.221 0.496 -2.779 1.00 86.94 196 LEU A C 1
ATOM 1600 O O . LEU A 1 196 ? -20.342 0.089 -2.476 1.00 86.94 196 LEU A O 1
ATOM 1604 N N . PHE A 1 197 ? -18.394 1.025 -1.873 1.00 82.62 197 PHE A N 1
ATOM 1605 C CA . PHE A 1 197 ? -18.662 1.015 -0.425 1.00 82.62 197 PHE A CA 1
ATOM 1606 C C . PHE A 1 197 ? -18.844 2.409 0.192 1.00 82.62 197 PHE A C 1
ATOM 1608 O O . PHE A 1 197 ? -19.102 2.536 1.393 1.00 82.62 197 PHE A O 1
ATOM 1615 N N . GLY A 1 198 ? -18.751 3.456 -0.624 1.00 81.38 198 GLY A N 1
ATOM 1616 C CA . GLY A 1 198 ? -18.917 4.845 -0.223 1.00 81.38 198 GLY A CA 1
ATOM 1617 C C . GLY A 1 198 ? -17.698 5.447 0.481 1.00 81.38 198 GLY A C 1
ATOM 1618 O O . GLY A 1 198 ? -16.687 4.801 0.767 1.00 81.38 198 GLY A O 1
ATOM 1619 N N . THR A 1 199 ? -17.819 6.731 0.821 1.00 81.31 199 THR A N 1
ATOM 1620 C CA . THR A 1 199 ? -16.727 7.540 1.394 1.00 81.31 199 THR A CA 1
ATOM 1621 C C . THR A 1 199 ? -16.390 7.215 2.851 1.00 81.31 199 THR A C 1
ATOM 1623 O O . THR A 1 199 ? -15.441 7.767 3.404 1.00 81.31 199 THR A O 1
ATOM 1626 N N . ASP A 1 200 ? -17.167 6.337 3.492 1.00 77.12 200 ASP A N 1
ATOM 1627 C CA . ASP A 1 200 ? -16.923 5.894 4.869 1.00 77.12 200 ASP A CA 1
ATOM 1628 C C . ASP A 1 200 ? -15.738 4.917 4.979 1.00 77.12 200 ASP A C 1
ATOM 1630 O O . ASP A 1 200 ? -15.334 4.570 6.095 1.00 77.12 200 ASP A O 1
ATOM 1634 N N . LEU A 1 201 ? -15.202 4.474 3.829 1.00 74.31 201 LEU A N 1
ATOM 1635 C CA . LEU A 1 201 ? -14.140 3.476 3.694 1.00 74.31 201 LEU A CA 1
ATOM 1636 C C . LEU A 1 201 ? -14.432 2.199 4.491 1.00 74.31 201 LEU A C 1
ATOM 1638 O O . LEU A 1 201 ? -13.560 1.657 5.161 1.00 74.31 201 LEU A O 1
ATOM 1642 N N . LYS A 1 202 ? -15.684 1.738 4.476 1.00 77.81 202 LYS A N 1
ATOM 1643 C CA . LYS A 1 202 ? -16.115 0.600 5.284 1.00 77.81 202 LYS A CA 1
ATOM 1644 C C . LYS A 1 202 ? -16.965 -0.351 4.464 1.00 77.81 202 LYS A C 1
ATOM 1646 O O . LYS A 1 202 ? -18.005 0.050 3.949 1.00 77.81 202 LYS A O 1
ATOM 1651 N N . TYR A 1 203 ? -16.597 -1.626 4.458 1.00 70.50 203 TYR A N 1
ATOM 1652 C CA . TYR A 1 203 ? -17.505 -2.683 4.041 1.00 70.50 203 TYR A CA 1
ATOM 1653 C C . TYR A 1 203 ? -18.720 -2.734 4.984 1.00 70.50 203 TYR A C 1
ATOM 1655 O O . TYR A 1 203 ? -18.588 -2.981 6.188 1.00 70.50 203 TYR A O 1
ATOM 1663 N N . LYS A 1 204 ? -19.915 -2.484 4.443 1.00 66.44 204 LYS A N 1
ATOM 1664 C CA . LYS A 1 204 ? -21.188 -2.731 5.127 1.00 66.44 204 LYS A CA 1
ATOM 1665 C C . LYS A 1 204 ? -21.700 -4.083 4.617 1.00 66.44 204 LYS A C 1
ATOM 1667 O O . LYS A 1 204 ? -22.034 -4.159 3.435 1.00 66.44 204 LYS A O 1
ATOM 1672 N N . PRO A 1 205 ? -21.733 -5.156 5.431 1.00 56.81 205 PRO A N 1
ATOM 1673 C CA . PRO A 1 205 ? -22.387 -6.383 4.993 1.00 56.81 205 PRO A CA 1
ATOM 1674 C C . PRO A 1 205 ? -23.838 -6.046 4.638 1.00 56.81 205 PRO A C 1
ATOM 1676 O O . PRO A 1 205 ? -24.497 -5.342 5.403 1.00 56.81 205 PRO A O 1
ATOM 1679 N N . ARG A 1 206 ? -24.322 -6.506 3.474 1.00 45.84 206 ARG A N 1
ATOM 1680 C CA . ARG A 1 206 ? -25.753 -6.438 3.149 1.00 45.84 206 ARG A CA 1
ATOM 1681 C C . ARG A 1 206 ? -26.497 -7.121 4.295 1.00 45.84 206 ARG A C 1
ATOM 1683 O O . ARG A 1 206 ? -26.341 -8.326 4.482 1.00 45.84 206 ARG A O 1
ATOM 1690 N N . THR A 1 207 ? -27.254 -6.352 5.070 1.00 43.12 207 THR A N 1
ATOM 1691 C CA . THR A 1 207 ? -28.293 -6.897 5.940 1.00 43.12 207 THR A CA 1
ATOM 1692 C C . THR A 1 207 ? -29.264 -7.624 5.019 1.00 43.12 207 THR A C 1
A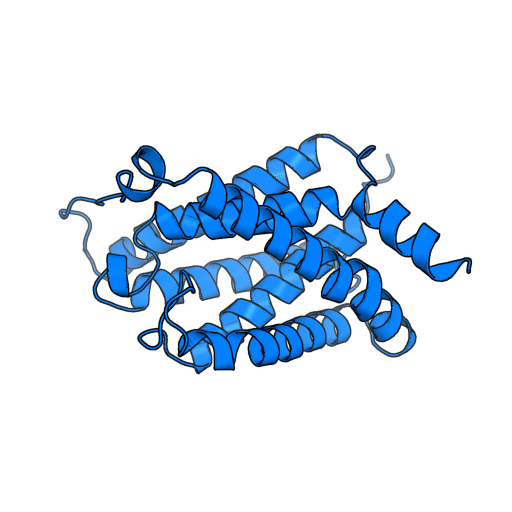TOM 1694 O O . THR A 1 207 ? -29.898 -6.982 4.180 1.00 43.12 207 THR A O 1
ATOM 1697 N N . LYS A 1 208 ? -29.255 -8.956 5.081 1.00 36.81 208 LYS A N 1
ATOM 1698 C CA . LYS A 1 208 ? -30.364 -9.761 4.575 1.00 36.81 208 LYS A CA 1
ATOM 1699 C C . LYS A 1 208 ? -31.534 -9.622 5.532 1.00 36.81 208 LYS A C 1
ATOM 1701 O O . LYS A 1 208 ? -31.255 -9.531 6.749 1.00 36.81 208 LYS A O 1
#